Protein AF-0000000078896683 (afdb_homodimer)

pLDDT: mean 91.65, std 5.93, range [67.56, 97.94]

Structure (mmCIF, N/CA/C/O backbone):
data_AF-0000000078896683-model_v1
#
loop_
_entity.id
_entity.type
_entity.pdbx_description
1 polymer 'BMERB domain-containing protein'
#
loop_
_atom_site.group_PDB
_atom_site.id
_atom_site.type_symbol
_atom_site.label_atom_id
_atom_site.label_alt_id
_atom_site.label_comp_id
_atom_site.label_asym_id
_atom_site.label_entity_id
_atom_site.label_seq_id
_atom_site.pdbx_PDB_ins_code
_atom_site.Cartn_x
_atom_site.Cartn_y
_atom_site.Cartn_z
_atom_site.occupancy
_atom_site.B_iso_or_equiv
_atom_site.auth_seq_id
_atom_site.auth_comp_id
_atom_site.auth_asym_id
_atom_site.auth_atom_id
_atom_site.pdbx_PDB_model_num
ATOM 1 N N . ASP A 1 1 ? -2.113 -37.938 -6.656 1 71.81 1 ASP A N 1
ATOM 2 C CA . ASP A 1 1 ? -0.707 -37.938 -6.262 1 71.81 1 ASP A CA 1
ATOM 3 C C . ASP A 1 1 ? -0.477 -37.031 -5.047 1 71.81 1 ASP A C 1
ATOM 5 O O . ASP A 1 1 ? -1.112 -35.969 -4.918 1 71.81 1 ASP A O 1
ATOM 9 N N . GLU A 1 2 ? 0.034 -37.562 -4.055 1 78.81 2 GLU A N 1
ATOM 10 C CA . GLU A 1 2 ? 0.298 -36.906 -2.775 1 78.81 2 GLU A CA 1
ATOM 11 C C . GLU A 1 2 ? 1.007 -35.594 -2.969 1 78.81 2 GLU A C 1
ATOM 13 O O . GLU A 1 2 ? 0.728 -34.625 -2.256 1 78.81 2 GLU A O 1
ATOM 18 N N . GLU A 1 3 ? 1.884 -35.406 -3.846 1 76.94 3 GLU A N 1
ATOM 19 C CA . GLU A 1 3 ? 2.623 -34.188 -4.102 1 76.94 3 G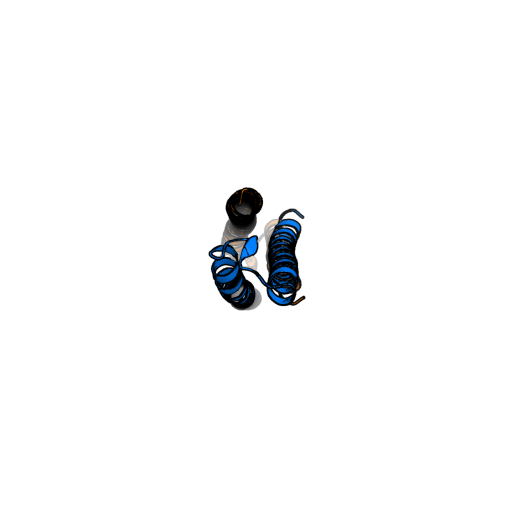LU A CA 1
ATOM 20 C C . GLU A 1 3 ? 1.687 -33.062 -4.543 1 76.94 3 GLU A C 1
ATOM 22 O O . GLU A 1 3 ? 1.851 -31.906 -4.129 1 76.94 3 GLU A O 1
ATOM 27 N N . GLU A 1 4 ? 0.74 -33.406 -5.262 1 76.12 4 GLU A N 1
ATOM 28 C CA . GLU A 1 4 ? -0.238 -32.438 -5.746 1 76.12 4 GLU A CA 1
ATOM 29 C C . GLU A 1 4 ? -1.061 -31.859 -4.598 1 76.12 4 GLU A C 1
ATOM 31 O O . GLU A 1 4 ? -1.33 -30.656 -4.562 1 76.12 4 GLU A O 1
ATOM 36 N N . LYS A 1 5 ? -1.523 -32.781 -3.785 1 84.69 5 LYS A N 1
ATOM 37 C CA . LYS A 1 5 ? -2.297 -32.344 -2.623 1 84.69 5 LYS A CA 1
ATOM 38 C C . LYS A 1 5 ? -1.488 -31.406 -1.738 1 84.69 5 LYS A C 1
ATOM 40 O O . LYS A 1 5 ? -2.014 -30.406 -1.247 1 84.69 5 LYS A O 1
ATOM 45 N N . LEU A 1 6 ? -0.25 -31.688 -1.564 1 87.81 6 LEU A N 1
ATOM 46 C CA . LEU A 1 6 ? 0.624 -30.875 -0.737 1 87.81 6 LEU A CA 1
ATOM 47 C C . LEU A 1 6 ? 0.834 -29.5 -1.367 1 87.81 6 LEU A C 1
ATOM 49 O O . LEU A 1 6 ? 0.875 -28.484 -0.664 1 87.81 6 LEU A O 1
ATOM 53 N N . LEU A 1 7 ? 0.964 -29.5 -2.684 1 84.69 7 LEU A N 1
ATOM 54 C CA . LEU A 1 7 ? 1.133 -28.25 -3.406 1 84.69 7 LEU A CA 1
ATOM 55 C C . LEU A 1 7 ? -0.111 -27.375 -3.279 1 84.69 7 LEU A C 1
ATOM 57 O O . LEU A 1 7 ? -0.006 -26.172 -3.059 1 84.69 7 LEU A O 1
ATOM 61 N N . GLN A 1 8 ? -1.214 -27.922 -3.389 1 86.62 8 GLN A N 1
ATOM 62 C CA . GLN A 1 8 ? -2.471 -27.203 -3.248 1 86.62 8 GLN A CA 1
ATOM 63 C C . GLN A 1 8 ? -2.613 -26.609 -1.848 1 86.62 8 GLN A C 1
ATOM 65 O O . GLN A 1 8 ? -2.992 -25.453 -1.692 1 86.62 8 GLN A O 1
ATOM 70 N N . GLU A 1 9 ? -2.283 -27.453 -0.903 1 92.38 9 GLU A N 1
ATOM 71 C CA . GLU A 1 9 ? -2.336 -26.984 0.479 1 92.38 9 GLU A CA 1
ATOM 72 C C . GLU A 1 9 ? -1.344 -25.844 0.716 1 92.38 9 GLU A C 1
ATOM 74 O O . GLU A 1 9 ? -1.662 -24.875 1.396 1 92.38 9 GLU A O 1
ATOM 79 N N . TRP A 1 10 ? -0.181 -26.047 0.22 1 93.81 10 TRP A N 1
ATOM 80 C CA . TRP A 1 10 ? 0.843 -25.016 0.342 1 93.81 10 TRP A CA 1
ATOM 81 C C . TRP A 1 10 ? 0.375 -23.703 -0.284 1 93.81 10 TRP A C 1
ATOM 83 O O . TRP A 1 10 ? 0.529 -22.625 0.31 1 93.81 10 TRP A O 1
ATOM 93 N N . PHE A 1 11 ? -0.293 -23.781 -1.487 1 90.81 11 PHE A N 1
ATOM 94 C CA . PHE A 1 11 ? -0.773 -22.594 -2.191 1 90.81 11 PHE A CA 1
ATOM 95 C C . PHE A 1 11 ? -1.846 -21.875 -1.38 1 90.81 11 PHE A C 1
ATOM 97 O O . PHE A 1 11 ? -1.846 -20.656 -1.291 1 90.81 11 PHE A O 1
ATOM 104 N N . ILE A 1 12 ? -2.676 -22.703 -0.773 1 94.25 12 ILE A N 1
ATOM 105 C CA . ILE A 1 12 ? -3.725 -22.125 0.068 1 94.25 12 ILE A CA 1
ATOM 106 C C . ILE A 1 12 ? -3.096 -21.375 1.243 1 94.25 12 ILE A C 1
ATOM 108 O O . ILE A 1 12 ? -3.475 -20.25 1.539 1 94.25 12 ILE A O 1
ATOM 112 N N . LEU A 1 13 ? -2.113 -21.938 1.853 1 95.75 13 LEU A N 1
ATOM 113 C CA . LEU A 1 13 ? -1.472 -21.375 3.031 1 95.75 13 LEU A CA 1
ATOM 114 C C . LEU A 1 13 ? -0.699 -20.109 2.67 1 95.75 13 LEU A C 1
ATOM 116 O O . LEU A 1 13 ? -0.733 -19.125 3.408 1 95.75 13 LEU A O 1
ATOM 120 N N . VAL A 1 14 ? -0.015 -20.141 1.523 1 94.69 14 VAL A N 1
ATOM 121 C CA . VAL A 1 14 ? 0.764 -18.984 1.098 1 94.69 14 VAL A CA 1
ATOM 122 C C . VAL A 1 14 ? -0.172 -17.828 0.775 1 94.69 14 VAL A C 1
ATOM 124 O O . VAL A 1 14 ? 0.098 -16.672 1.146 1 94.69 14 VAL A O 1
ATOM 127 N N . ASN A 1 15 ? -1.256 -18.141 0.134 1 91.38 15 ASN A N 1
ATOM 128 C CA . ASN A 1 15 ? -2.242 -17.109 -0.162 1 91.38 15 ASN A CA 1
ATOM 129 C C . ASN A 1 15 ? -2.816 -16.5 1.115 1 91.38 15 ASN A C 1
ATOM 131 O O . ASN A 1 15 ? -2.965 -15.281 1.214 1 91.38 15 ASN A O 1
ATOM 135 N N . LYS A 1 16 ? -3.135 -17.375 2.055 1 96 16 LYS A N 1
ATOM 136 C CA . LYS A 1 16 ? -3.65 -16.891 3.334 1 96 16 LYS A CA 1
ATOM 137 C C . LYS A 1 16 ? -2.613 -16.047 4.062 1 96 16 LYS A C 1
ATOM 139 O O . LYS A 1 16 ? -2.941 -14.984 4.605 1 96 16 LYS A O 1
ATOM 144 N N . LYS A 1 17 ? -1.399 -16.531 4.047 1 96.5 17 LYS A N 1
ATOM 145 C CA . LYS A 1 17 ? -0.31 -15.766 4.652 1 96.5 17 LYS A CA 1
ATOM 146 C C . LYS A 1 17 ? -0.17 -14.391 4.004 1 96.5 17 LYS A C 1
ATOM 148 O O . LYS A 1 17 ? -0.101 -13.375 4.695 1 96.5 17 LYS A O 1
ATOM 153 N N . ASN A 1 18 ? -0.148 -14.344 2.658 1 93.5 18 ASN A N 1
ATOM 154 C CA . ASN A 1 18 ? 0.012 -13.102 1.913 1 93.5 18 ASN A CA 1
ATOM 155 C C . ASN A 1 18 ? -1.136 -12.133 2.188 1 93.5 18 ASN A C 1
ATOM 157 O O . ASN A 1 18 ? -0.916 -10.93 2.334 1 93.5 18 ASN A O 1
ATOM 161 N N . GLU A 1 19 ? -2.348 -12.656 2.314 1 93.94 19 GLU A N 1
ATOM 162 C CA . GLU A 1 19 ? -3.508 -11.836 2.646 1 93.94 19 GLU A CA 1
ATOM 163 C C . GLU A 1 19 ? -3.365 -11.219 4.031 1 93.94 19 GLU A C 1
ATOM 165 O O . GLU A 1 19 ? -3.65 -10.031 4.219 1 93.94 19 GLU A O 1
ATOM 170 N N . LEU A 1 20 ? -2.914 -11.984 4.945 1 95.31 20 LEU A N 1
ATOM 171 C CA . LEU A 1 20 ? -2.758 -11.516 6.316 1 95.31 20 LEU A CA 1
ATOM 172 C C . LEU A 1 20 ? -1.708 -10.414 6.395 1 95.31 20 LEU A C 1
ATOM 174 O O . LEU A 1 20 ? -1.913 -9.398 7.07 1 95.31 20 LEU A O 1
ATOM 178 N N . VAL A 1 21 ? -0.608 -10.578 5.723 1 94.94 21 VAL A N 1
ATOM 179 C CA . VAL A 1 21 ? 0.461 -9.586 5.73 1 94.94 21 VAL A CA 1
ATOM 180 C C . VAL A 1 21 ? -0.023 -8.297 5.074 1 94.94 21 VAL A C 1
ATOM 182 O O . VAL A 1 21 ? 0.212 -7.203 5.586 1 94.94 21 VAL A O 1
ATOM 185 N N . ARG A 1 22 ? -0.755 -8.469 4.031 1 92.06 22 ARG A N 1
ATOM 186 C CA . ARG A 1 22 ? -1.295 -7.301 3.336 1 92.06 22 ARG A CA 1
ATOM 187 C C . ARG A 1 22 ? -2.25 -6.523 4.234 1 92.06 22 ARG A C 1
ATOM 189 O O . ARG A 1 22 ? -2.168 -5.297 4.32 1 92.06 22 ARG A O 1
ATOM 196 N N . ARG A 1 23 ? -3.15 -7.234 4.863 1 93.62 23 ARG A N 1
ATOM 197 C CA . ARG A 1 23 ? -4.117 -6.598 5.75 1 93.62 23 ARG A CA 1
ATOM 198 C C . ARG A 1 23 ? -3.422 -5.91 6.922 1 93.62 23 ARG A C 1
ATOM 200 O O . ARG A 1 23 ? -3.799 -4.805 7.312 1 93.62 23 ARG A O 1
ATOM 207 N N . GLN A 1 24 ? -2.432 -6.602 7.406 1 93.69 24 GLN A N 1
ATOM 208 C CA . GLN A 1 24 ? -1.656 -6.023 8.5 1 93.69 24 GLN A CA 1
ATOM 209 C C . GLN A 1 24 ? -0.962 -4.738 8.062 1 93.69 24 GLN A C 1
ATOM 211 O O . GLN A 1 24 ? -0.964 -3.744 8.789 1 93.69 24 GLN A O 1
ATOM 216 N N . THR A 1 25 ? -0.434 -4.805 6.879 1 92.19 25 THR A N 1
ATOM 217 C CA . THR A 1 25 ? 0.242 -3.633 6.332 1 92.19 25 THR A CA 1
ATOM 218 C C . THR A 1 25 ? -0.746 -2.49 6.113 1 92.19 25 THR A C 1
ATOM 220 O O . THR A 1 25 ? -0.455 -1.339 6.441 1 92.19 25 THR A O 1
ATOM 223 N N . GLU A 1 26 ? -1.867 -2.816 5.57 1 89.62 26 GLU A N 1
ATOM 224 C CA . GLU A 1 26 ? -2.906 -1.817 5.344 1 89.62 26 GLU A CA 1
ATOM 225 C C . GLU A 1 26 ? -3.33 -1.153 6.648 1 89.62 26 GLU A C 1
ATOM 227 O O . GLU A 1 26 ? -3.459 0.071 6.719 1 89.62 26 GLU A O 1
ATOM 232 N N . LEU A 1 27 ? -3.502 -1.893 7.691 1 92.81 27 LEU A N 1
ATOM 233 C CA . LEU A 1 27 ? -3.91 -1.384 9 1 92.81 27 LEU A CA 1
ATOM 234 C C . LEU A 1 27 ? -2.82 -0.511 9.609 1 92.81 27 LEU A C 1
ATOM 236 O O . LEU A 1 27 ? -3.111 0.532 10.195 1 92.81 27 LEU A O 1
ATOM 240 N N . SER A 1 28 ? -1.597 -1.002 9.461 1 93.94 28 SER A N 1
ATOM 241 C CA . SER A 1 28 ? -0.475 -0.214 9.961 1 93.94 28 SER A CA 1
ATOM 242 C C . SER A 1 28 ? -0.397 1.141 9.266 1 93.94 28 SER A C 1
ATOM 244 O O . SER A 1 28 ? -0.143 2.162 9.906 1 93.94 28 SER A O 1
ATOM 246 N N . LEU A 1 29 ? -0.585 1.2 7.977 1 91.75 29 LEU A N 1
ATOM 247 C CA . LEU A 1 29 ? -0.575 2.439 7.207 1 91.75 29 LEU A CA 1
ATOM 248 C C . LEU A 1 29 ? -1.721 3.354 7.633 1 91.75 29 LEU A C 1
ATOM 250 O O . LEU A 1 29 ? -1.526 4.559 7.812 1 91.75 29 LEU A O 1
ATOM 254 N N . LEU A 1 30 ? -2.877 2.771 7.848 1 92.56 30 LEU A N 1
ATOM 255 C CA . LEU A 1 30 ? -4.035 3.537 8.297 1 92.56 30 LEU A CA 1
ATOM 256 C C . LEU A 1 30 ? -3.771 4.18 9.656 1 92.56 30 LEU A C 1
ATOM 258 O O . LEU A 1 30 ? -4.121 5.34 9.875 1 92.56 30 LEU A O 1
ATOM 262 N N . GLU A 1 31 ? -3.145 3.406 10.492 1 95.44 31 GLU A N 1
ATOM 263 C CA . GLU A 1 31 ? -2.824 3.934 11.812 1 95.44 31 GLU A CA 1
A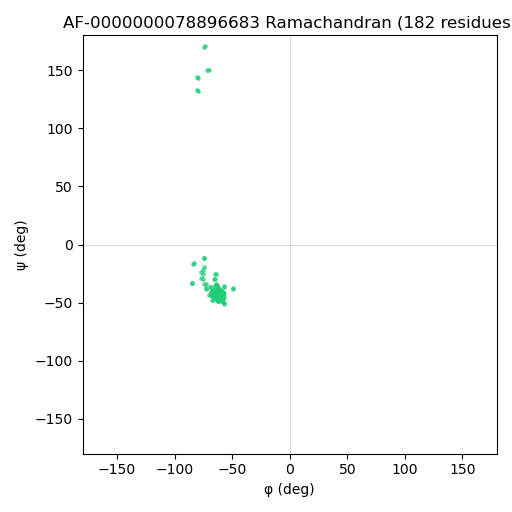TOM 264 C C . GLU A 1 31 ? -1.844 5.098 11.719 1 95.44 31 GLU A C 1
ATOM 266 O O . GLU A 1 31 ? -2.033 6.129 12.375 1 95.44 31 GLU A O 1
ATOM 271 N N . LYS A 1 32 ? -0.854 4.926 10.898 1 94.88 32 LYS A N 1
ATOM 272 C CA . LYS A 1 32 ? 0.138 5.984 10.727 1 94.88 32 LYS A CA 1
ATOM 273 C C . LYS A 1 32 ? -0.491 7.234 10.117 1 94.88 32 LYS A C 1
ATOM 275 O O . LYS A 1 32 ? -0.223 8.352 10.562 1 94.88 32 LYS A O 1
ATOM 280 N N . GLU A 1 33 ? -1.311 7.059 9.086 1 92.06 33 GLU A N 1
ATOM 281 C CA . GLU A 1 33 ? -1.997 8.172 8.438 1 92.06 33 GLU A CA 1
ATOM 282 C C . GLU A 1 33 ? -2.936 8.883 9.406 1 92.06 33 GLU A C 1
ATOM 284 O O . GLU A 1 33 ? -3.004 10.109 9.43 1 92.06 33 GLU A O 1
ATOM 289 N N . ASP A 1 34 ? -3.643 8.102 10.164 1 94.31 34 ASP A N 1
ATOM 290 C CA . ASP A 1 34 ? -4.555 8.672 11.156 1 94.31 34 ASP A CA 1
ATOM 291 C C . ASP A 1 34 ? -3.795 9.5 12.188 1 94.31 34 ASP A C 1
ATOM 293 O O . ASP A 1 34 ? -4.254 10.578 12.586 1 94.31 34 ASP A O 1
ATOM 297 N N . ASP A 1 35 ? -2.686 8.977 12.648 1 96.62 35 ASP A N 1
ATOM 298 C CA . ASP A 1 35 ? -1.872 9.719 13.609 1 96.62 35 ASP A CA 1
ATOM 299 C C . ASP A 1 35 ? -1.423 11.055 13.023 1 96.62 35 ASP A C 1
ATOM 301 O O . ASP A 1 35 ? -1.557 12.094 13.672 1 96.62 35 ASP A O 1
ATOM 305 N N . LEU A 1 36 ? -0.959 11.055 11.883 1 95.5 36 LEU A N 1
ATOM 306 C CA . LEU A 1 36 ? -0.51 12.281 11.227 1 95.5 36 LEU A CA 1
ATOM 307 C C . LEU A 1 36 ? -1.673 13.242 11.023 1 95.5 36 LEU A C 1
ATOM 309 O O . LEU A 1 36 ? -1.523 14.453 11.211 1 95.5 36 LEU A O 1
ATOM 313 N N . GLU A 1 37 ? -2.793 12.703 10.672 1 94.06 37 GLU A N 1
ATOM 314 C CA . GLU A 1 37 ? -3.977 13.531 10.461 1 94.06 37 GLU A CA 1
ATOM 315 C C . GLU A 1 37 ? -4.445 14.164 11.766 1 94.06 37 GLU A C 1
ATOM 317 O O . GLU A 1 37 ? -4.781 15.352 11.797 1 94.06 37 GLU A O 1
ATOM 322 N N . ARG A 1 38 ? -4.445 13.398 12.82 1 97.25 38 ARG A N 1
ATOM 323 C CA . ARG A 1 38 ? -4.855 13.922 14.117 1 97.25 38 ARG A CA 1
ATOM 324 C C . ARG A 1 38 ? -3.938 15.055 14.57 1 97.25 38 ARG A C 1
ATOM 326 O O . ARG A 1 38 ? -4.406 16.094 15.039 1 97.25 38 ARG A O 1
ATOM 333 N N . ARG A 1 39 ? -2.707 14.836 14.477 1 97.94 39 ARG A N 1
ATOM 334 C CA . ARG A 1 39 ? -1.742 15.875 14.836 1 97.94 39 ARG A CA 1
ATOM 335 C C . ARG A 1 39 ? -1.916 17.109 13.961 1 97.94 39 ARG A C 1
ATOM 337 O O . ARG A 1 39 ? -1.856 18.234 14.445 1 97.94 39 ARG A O 1
ATOM 344 N N . TYR A 1 40 ? -2.127 16.891 12.688 1 96.38 40 TYR A N 1
ATOM 345 C CA . TYR A 1 40 ? -2.387 17.984 11.75 1 96.38 40 TYR A CA 1
ATOM 346 C C . TYR A 1 40 ? -3.596 18.797 12.188 1 96.38 40 TYR A C 1
ATOM 348 O O . TYR A 1 40 ? -3.535 20.031 12.234 1 96.38 40 TYR A O 1
ATOM 356 N N . GLU A 1 41 ? -4.707 18.156 12.477 1 95.94 41 GLU A N 1
ATOM 357 C CA . GLU A 1 41 ? -5.93 18.844 12.875 1 95.94 41 GLU A CA 1
ATOM 358 C C . GLU A 1 41 ? -5.703 19.672 14.133 1 95.94 41 GLU A C 1
ATOM 360 O O . GLU A 1 41 ? -6.176 20.812 14.227 1 95.94 41 GLU A O 1
ATOM 365 N N . LEU A 1 42 ? -4.988 19.047 15.086 1 97.38 42 LEU A N 1
ATOM 366 C CA . LEU A 1 42 ? -4.711 19.766 16.328 1 97.38 42 LEU A CA 1
ATOM 367 C C . LEU A 1 42 ? -3.875 21.016 16.078 1 97.38 42 LEU A C 1
ATOM 369 O O . LEU A 1 42 ? -4.219 22.094 16.531 1 97.38 42 LEU A O 1
ATOM 373 N N . LEU A 1 43 ? -2.834 20.891 15.344 1 97.12 43 LEU A N 1
ATOM 374 C CA . LEU A 1 43 ? -1.957 22.016 15.023 1 97.12 43 LEU A CA 1
ATOM 375 C C . LEU A 1 43 ? -2.697 23.062 14.211 1 97.12 43 LEU A C 1
ATOM 377 O O . LEU A 1 43 ? -2.549 24.266 14.469 1 97.12 43 LEU A O 1
ATOM 381 N N . ASN A 1 44 ? -3.492 22.641 13.328 1 93.12 44 ASN A N 1
ATOM 382 C CA . ASN A 1 44 ? -4.227 23.562 12.461 1 93.12 44 ASN A CA 1
ATOM 383 C C . ASN A 1 44 ? -5.277 24.344 13.242 1 93.12 44 ASN A C 1
ATOM 385 O O . ASN A 1 44 ? -5.484 25.531 12.992 1 93.12 44 ASN A O 1
ATOM 389 N N . ARG A 1 45 ? -5.867 23.719 14.156 1 95.56 45 ARG A N 1
ATOM 390 C CA . ARG A 1 45 ? -6.84 24.406 15 1 95.56 45 ARG A CA 1
ATOM 391 C C . ARG A 1 45 ? -6.176 25.516 15.805 1 95.56 45 ARG A C 1
ATOM 393 O O . ARG A 1 45 ? -6.691 26.641 15.875 1 95.56 45 ARG A O 1
ATOM 400 N N . GLU A 1 46 ? -5.125 25.203 16.375 1 95.94 46 GLU A N 1
ATOM 401 C CA . GLU A 1 46 ? -4.387 26.203 17.141 1 95.94 46 GLU A CA 1
ATOM 402 C C . GLU A 1 46 ? -3.908 27.344 16.25 1 95.94 46 GLU A C 1
ATOM 404 O O . GLU A 1 46 ? -4.012 28.516 16.609 1 95.94 46 GLU A O 1
ATOM 409 N N . LEU A 1 47 ? -3.426 27 15.156 1 94 47 LEU A N 1
ATOM 410 C CA . LEU A 1 47 ? -2.945 28 14.211 1 94 47 LEU A CA 1
ATOM 411 C C . LEU A 1 47 ? -4.086 28.906 13.75 1 94 47 LEU A C 1
ATOM 413 O O . LEU A 1 47 ? -3.934 30.125 13.695 1 94 47 LEU A O 1
ATOM 417 N N . ARG A 1 48 ? -5.27 28.312 13.492 1 91.12 48 ARG A N 1
ATOM 418 C CA . ARG A 1 48 ? -6.434 29.078 13.039 1 91.12 48 ARG A CA 1
ATOM 419 C C . ARG A 1 48 ? -6.887 30.062 14.102 1 91.12 48 ARG A C 1
ATOM 421 O O . ARG A 1 48 ? -7.27 31.188 13.789 1 91.12 48 ARG A O 1
ATOM 428 N N . ALA A 1 49 ? -6.75 29.656 15.281 1 93.25 49 ALA A N 1
ATOM 429 C CA . ALA A 1 49 ? -7.125 30.531 16.391 1 93.25 49 ALA A CA 1
ATOM 430 C C . ALA A 1 49 ? -6.199 31.734 16.469 1 93.25 49 ALA A C 1
ATOM 432 O O . ALA A 1 49 ? -6.648 32.875 16.719 1 93.25 49 ALA A O 1
ATOM 433 N N . LEU A 1 50 ? -4.977 31.547 16.234 1 91.94 50 LEU A N 1
ATOM 434 C CA . LEU A 1 50 ? -4.004 32.625 16.281 1 91.94 50 LEU A CA 1
ATOM 435 C C . LEU A 1 50 ? -4.145 33.531 15.062 1 91.94 50 LEU A C 1
ATOM 437 O O . LEU A 1 50 ? -3.996 34.75 15.172 1 91.94 50 LEU A O 1
ATOM 441 N N . LEU A 1 51 ? -4.496 32.906 13.992 1 88.38 51 LEU A N 1
ATOM 442 C CA . LEU A 1 51 ? -4.582 33.656 12.742 1 88.38 51 LEU A CA 1
ATOM 443 C C . LEU A 1 51 ? -5.844 34.531 12.703 1 88.38 51 LEU A C 1
ATOM 445 O O . LEU A 1 51 ? -5.922 35.5 11.938 1 88.38 51 LEU A O 1
ATOM 449 N N . GLU A 1 52 ? -6.84 34.094 13.477 1 88 52 GLU A N 1
ATOM 450 C CA . GLU A 1 52 ? -8.062 34.875 13.578 1 88 52 GLU A CA 1
ATOM 451 C C . GLU A 1 52 ? -7.793 36.25 14.219 1 88 52 GLU A C 1
ATOM 453 O O . GLU A 1 52 ? -8.477 37.219 13.914 1 88 52 GLU A O 1
ATOM 458 N N . LYS A 1 53 ? -6.734 36.375 15.039 1 89.81 53 LYS A N 1
ATOM 459 C CA . LYS A 1 53 ? -6.352 37.625 15.664 1 89.81 53 LYS A CA 1
ATOM 460 C C . LYS A 1 53 ? -5.582 38.5 14.68 1 89.81 53 LYS A C 1
ATOM 462 O O . LYS A 1 53 ? -4.758 38.031 13.914 1 89.81 53 LYS A O 1
ATOM 467 N N . GLU A 1 54 ? -5.859 39.781 14.82 1 86.88 54 GLU A N 1
ATOM 468 C CA . GLU A 1 54 ? -5.074 40.719 14.008 1 86.88 54 GLU A CA 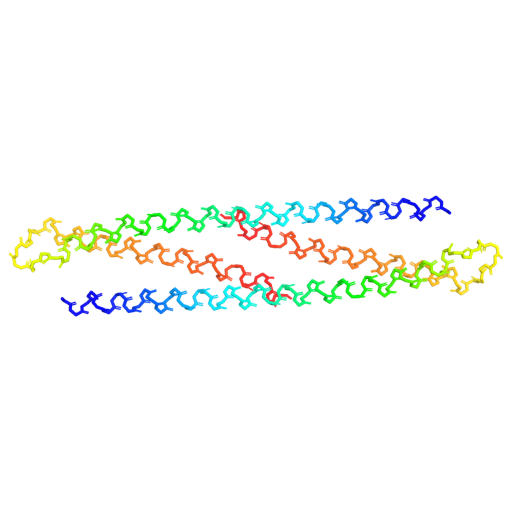1
ATOM 469 C C . GLU A 1 54 ? -3.629 40.781 14.5 1 86.88 54 GLU A C 1
ATOM 471 O O . GLU A 1 54 ? -3.359 40.594 15.688 1 86.88 54 GLU A O 1
ATOM 476 N N . ASP A 1 55 ? -2.684 41.062 13.555 1 85.31 55 ASP A N 1
ATOM 477 C CA . ASP A 1 55 ? -1.256 41.062 13.852 1 85.31 55 ASP A CA 1
ATOM 478 C C . ASP A 1 55 ? -0.922 42.031 14.992 1 85.31 55 ASP A C 1
ATOM 480 O O . ASP A 1 55 ? -0.042 41.75 15.805 1 85.31 55 ASP A O 1
ATOM 484 N N . PHE A 1 56 ? -1.604 43.156 15.031 1 91.62 56 PHE A N 1
ATOM 485 C CA . PHE A 1 56 ? -1.291 44.156 16.047 1 91.62 56 PHE A CA 1
ATOM 486 C C . PHE A 1 56 ? -1.806 43.719 17.406 1 91.62 56 PHE A C 1
ATOM 488 O O . PHE A 1 56 ? -1.37 44.25 18.438 1 91.62 56 PHE A O 1
ATOM 495 N N . GLU A 1 57 ? -2.738 42.812 17.5 1 93.31 57 GLU A N 1
ATOM 496 C CA . GLU A 1 57 ? -3.295 42.281 18.734 1 93.31 57 GLU A CA 1
ATOM 497 C C . GLU A 1 57 ? -2.436 41.156 19.297 1 93.31 57 GLU A C 1
ATOM 499 O O . GLU A 1 57 ? -2.553 40.812 20.469 1 93.31 57 GLU A O 1
ATOM 504 N N . LYS A 1 58 ? -1.624 40.656 18.469 1 93.06 58 LYS A N 1
ATOM 505 C CA . LYS A 1 58 ? -0.825 39.5 18.844 1 93.06 58 LYS A CA 1
ATOM 506 C C . LYS A 1 58 ? 0.378 39.906 19.688 1 93.06 58 LYS A C 1
ATOM 508 O O . LYS A 1 58 ? 1.042 40.906 19.375 1 93.06 58 LYS A O 1
ATOM 513 N N . THR A 1 59 ? 0.609 39.281 20.734 1 95.62 59 THR A N 1
ATOM 514 C CA . THR A 1 59 ? 1.81 39.469 21.547 1 95.62 59 THR A CA 1
ATOM 515 C C . THR A 1 59 ? 3.021 38.844 20.859 1 95.62 59 THR A C 1
ATOM 517 O O . THR A 1 59 ? 2.877 38.094 19.891 1 95.62 59 THR A O 1
ATOM 520 N N . LYS A 1 60 ? 4.227 39.094 21.375 1 95.5 60 LYS A N 1
ATOM 5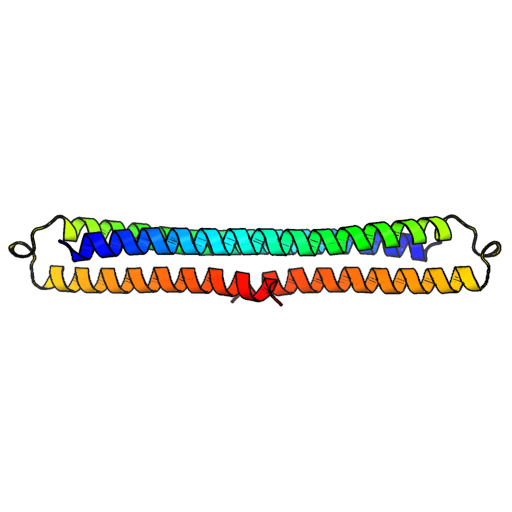21 C CA . LYS A 1 60 ? 5.441 38.469 20.828 1 95.5 60 LYS A CA 1
ATOM 522 C C . LYS A 1 60 ? 5.402 36.969 20.969 1 95.5 60 LYS A C 1
ATOM 524 O O . LYS A 1 60 ? 5.824 36.25 20.062 1 95.5 60 LYS A O 1
ATOM 529 N N . GLU A 1 61 ? 4.922 36.5 22.094 1 96.62 61 GLU A N 1
ATOM 530 C CA . GLU A 1 61 ? 4.828 35.094 22.344 1 96.62 61 GLU A CA 1
ATOM 531 C C . GLU A 1 61 ? 3.869 34.406 21.375 1 96.62 61 GLU A C 1
ATOM 533 O O . GLU A 1 61 ? 4.141 33.312 20.891 1 96.62 61 GLU A O 1
ATOM 538 N N . GLU A 1 62 ? 2.824 35.094 21 1 95.38 62 GLU A N 1
ATOM 539 C CA . GLU A 1 62 ? 1.835 34.562 20.062 1 95.38 62 GLU A CA 1
ATOM 540 C C . GLU A 1 62 ? 2.383 34.5 18.641 1 95.38 62 GLU A C 1
ATOM 542 O O . GLU A 1 62 ? 2.105 33.562 17.891 1 95.38 62 GLU A O 1
ATOM 547 N N . LYS A 1 63 ? 3.133 35.438 18.281 1 93.44 63 LYS A N 1
ATOM 548 C CA . LYS A 1 63 ? 3.762 35.469 16.953 1 93.44 63 LYS A CA 1
ATOM 549 C C . LYS A 1 63 ? 4.801 34.344 16.828 1 93.44 63 LYS A C 1
ATOM 551 O O . LYS A 1 63 ? 4.898 33.719 15.781 1 93.44 63 LYS A O 1
ATOM 556 N N . ALA A 1 64 ? 5.535 34.188 17.875 1 95.62 64 ALA A N 1
ATOM 557 C CA . ALA A 1 64 ? 6.516 33.094 17.891 1 95.62 64 ALA A CA 1
ATOM 558 C C . ALA A 1 64 ? 5.836 31.734 17.797 1 95.62 64 ALA A C 1
ATOM 560 O O . ALA A 1 64 ? 6.309 30.844 17.094 1 95.62 64 ALA A O 1
ATOM 561 N N . ARG A 1 65 ? 4.75 31.641 18.516 1 96.62 65 ARG A N 1
ATOM 562 C CA . ARG A 1 65 ? 4.008 30.375 18.516 1 96.62 65 ARG A CA 1
ATOM 563 C C . ARG A 1 65 ? 3.445 30.078 17.125 1 96.62 65 ARG A C 1
ATOM 565 O O . ARG A 1 65 ? 3.441 28.938 16.688 1 96.62 65 ARG A O 1
ATOM 572 N N . GLU A 1 66 ? 2.947 31.047 16.438 1 93.62 66 GLU A N 1
ATOM 573 C CA . GLU A 1 66 ? 2.445 30.891 15.078 1 93.62 66 GLU A CA 1
ATOM 574 C C . GLU A 1 66 ? 3.525 30.344 14.148 1 93.62 66 GLU A C 1
ATOM 576 O O . GLU A 1 66 ? 3.266 29.453 13.352 1 93.62 66 GLU A O 1
ATOM 581 N N . ALA A 1 67 ? 4.645 30.938 14.297 1 92.44 67 ALA A N 1
ATOM 582 C CA . ALA A 1 67 ? 5.77 30.469 13.484 1 92.44 67 ALA A CA 1
ATOM 583 C C . ALA A 1 67 ? 6.105 29.016 13.781 1 92.44 67 ALA A C 1
ATOM 585 O O . ALA A 1 67 ? 6.367 28.234 12.867 1 92.44 67 ALA A O 1
ATOM 586 N N . ASP A 1 68 ? 6.066 28.688 15.07 1 96.69 68 ASP A N 1
ATOM 587 C CA . ASP A 1 68 ? 6.32 27.312 15.484 1 96.69 68 ASP A CA 1
ATOM 588 C C . ASP A 1 68 ? 5.285 26.359 14.898 1 96.69 68 ASP A C 1
ATOM 590 O O . ASP A 1 68 ? 5.637 25.281 14.414 1 96.69 68 ASP A O 1
ATOM 594 N N . LEU A 1 69 ? 4.059 26.781 14.977 1 96.81 69 LEU A N 1
ATOM 595 C CA . LEU A 1 69 ? 2.965 25.938 14.492 1 96.81 69 LEU A CA 1
ATOM 596 C C . LEU A 1 69 ? 3.088 25.719 12.984 1 96.81 69 LEU A C 1
ATOM 598 O O . LEU A 1 69 ? 2.855 24.609 12.508 1 96.81 69 LEU A O 1
ATOM 602 N N . LEU A 1 70 ? 3.414 26.734 12.297 1 93.62 70 LEU A N 1
ATOM 603 C CA . LEU A 1 70 ? 3.588 26.609 10.852 1 93.62 70 LEU A CA 1
ATOM 604 C C . LEU A 1 70 ? 4.707 25.641 10.523 1 93.62 70 LEU A C 1
ATOM 606 O O . LEU A 1 70 ? 4.562 24.797 9.625 1 93.62 70 LEU A O 1
ATOM 610 N N . GLU A 1 71 ? 5.777 25.734 11.242 1 95.25 71 GLU A N 1
ATOM 611 C CA . GLU A 1 71 ? 6.898 24.828 11.039 1 95.25 71 GLU A CA 1
ATOM 612 C C . GLU A 1 71 ? 6.492 23.391 11.32 1 95.25 71 GLU A C 1
ATOM 614 O O . GLU A 1 71 ? 6.824 22.484 10.547 1 95.25 71 GLU A O 1
ATOM 619 N N . GLU A 1 72 ? 5.77 23.203 12.391 1 97.25 72 GLU A N 1
ATOM 620 C CA . GLU A 1 72 ? 5.312 21.859 12.75 1 97.25 72 GLU A CA 1
ATOM 621 C C . GLU A 1 72 ? 4.352 21.312 11.703 1 97.25 72 GLU A C 1
ATOM 623 O O . GLU A 1 72 ? 4.375 20.109 11.398 1 97.25 72 GLU A O 1
ATOM 628 N N . LEU A 1 73 ? 3.539 22.156 11.141 1 96 73 LEU A N 1
ATOM 629 C CA . LEU A 1 73 ? 2.602 21.75 10.102 1 96 73 LEU A CA 1
ATOM 630 C C . LEU A 1 73 ? 3.344 21.312 8.836 1 96 73 LEU A C 1
ATOM 632 O O . LEU A 1 73 ? 3.006 20.297 8.234 1 96 73 LEU A O 1
ATOM 636 N N . VAL A 1 74 ? 4.285 22.094 8.5 1 94.88 74 VAL A N 1
ATOM 637 C CA . VAL A 1 74 ? 5.082 21.781 7.32 1 94.88 74 VAL A CA 1
ATOM 638 C C . VAL A 1 74 ? 5.797 20.438 7.516 1 94.88 74 VAL A C 1
ATOM 640 O O . VAL A 1 74 ? 5.848 19.609 6.602 1 94.88 74 VAL A O 1
ATOM 643 N N . GLU A 1 75 ? 6.285 20.188 8.711 1 96.88 75 GLU A N 1
ATOM 644 C CA . GLU A 1 75 ? 6.953 18.938 9.023 1 96.88 75 GLU A CA 1
ATOM 645 C C . GLU A 1 75 ? 5.992 17.75 8.883 1 96.88 75 GLU A C 1
ATOM 647 O O . GLU A 1 75 ? 6.367 16.703 8.359 1 96.88 75 GLU A O 1
ATOM 652 N N . LEU A 1 76 ? 4.859 17.938 9.398 1 97.19 76 LEU A N 1
ATOM 653 C CA . LEU A 1 76 ? 3.85 16.891 9.32 1 97.19 76 LEU A CA 1
ATOM 654 C C . LEU A 1 76 ? 3.508 16.578 7.863 1 97.19 76 LEU A C 1
ATOM 656 O O . LEU A 1 76 ? 3.383 15.414 7.488 1 97.19 76 LEU A O 1
ATOM 660 N N . VAL A 1 77 ? 3.303 17.656 7.078 1 95.5 77 VAL A N 1
ATOM 661 C CA . VAL A 1 77 ? 3.004 17.484 5.66 1 95.5 77 VAL A CA 1
ATOM 662 C C . VAL A 1 77 ? 4.145 16.75 4.973 1 95.5 77 VAL A C 1
ATOM 664 O O . VAL A 1 77 ? 3.908 15.852 4.16 1 95.5 77 VAL A O 1
ATOM 667 N N . ASN A 1 78 ? 5.34 17.031 5.312 1 95 78 ASN A N 1
ATOM 668 C CA . ASN A 1 78 ? 6.512 16.359 4.758 1 95 78 ASN A CA 1
ATOM 669 C C . ASN A 1 78 ? 6.555 14.891 5.148 1 95 78 ASN A C 1
ATOM 671 O O . ASN A 1 78 ? 6.895 14.031 4.328 1 95 78 ASN A O 1
ATOM 675 N N . LYS A 1 79 ? 6.25 14.617 6.363 1 95.19 79 LYS A N 1
ATOM 676 C CA . LYS A 1 79 ? 6.223 13.234 6.812 1 95.19 79 LYS A CA 1
ATOM 677 C C . LYS A 1 79 ? 5.172 12.43 6.047 1 95.19 79 LYS A C 1
ATOM 679 O O . LYS A 1 79 ? 5.426 11.289 5.648 1 95.19 79 LYS A O 1
ATOM 684 N N . ARG A 1 80 ? 4.102 13.016 5.871 1 93.94 80 ARG A N 1
ATOM 685 C CA . ARG A 1 80 ? 3.055 12.359 5.094 1 93.94 80 ARG A CA 1
ATOM 686 C C . ARG A 1 80 ? 3.506 12.133 3.654 1 93.94 80 ARG A C 1
ATOM 688 O O . ARG A 1 80 ? 3.287 11.055 3.092 1 93.94 80 ARG A O 1
ATOM 695 N N . ASP A 1 81 ? 4.066 13.156 3.127 1 92.62 81 ASP A N 1
ATOM 696 C CA . ASP A 1 81 ? 4.582 13.055 1.765 1 92.62 81 ASP A CA 1
ATOM 697 C C . ASP A 1 81 ? 5.613 11.93 1.654 1 92.62 81 ASP A C 1
ATOM 699 O O . ASP A 1 81 ? 5.598 11.156 0.692 1 92.62 81 ASP A O 1
ATOM 703 N N . GLN A 1 82 ? 6.43 11.812 2.559 1 92.88 82 GLN A N 1
ATOM 704 C CA . GLN A 1 82 ? 7.438 10.766 2.574 1 92.88 82 GLN A CA 1
ATOM 705 C C . GLN A 1 82 ? 6.793 9.383 2.617 1 92.88 82 GLN A C 1
ATOM 707 O O . GLN A 1 82 ? 7.242 8.461 1.936 1 92.88 82 GLN A O 1
ATOM 712 N N . LEU A 1 83 ? 5.789 9.234 3.447 1 89.38 83 LEU A N 1
ATOM 713 C CA . LEU A 1 83 ? 5.059 7.977 3.551 1 89.38 83 LEU A CA 1
ATOM 714 C C . LEU A 1 83 ? 4.477 7.574 2.201 1 89.38 83 LEU A C 1
ATOM 716 O O . LEU A 1 83 ? 4.617 6.422 1.779 1 89.38 83 LEU A O 1
ATOM 720 N N . VAL A 1 84 ? 3.9 8.492 1.479 1 90.69 84 VAL A N 1
ATOM 721 C CA . VAL A 1 84 ? 3.264 8.266 0.185 1 90.69 84 VAL A CA 1
ATOM 722 C C . VAL A 1 84 ? 4.32 7.926 -0.861 1 90.69 84 VAL A C 1
ATOM 724 O O . VAL A 1 84 ? 4.145 7.004 -1.659 1 90.69 84 VAL A O 1
ATOM 727 N N . GLN A 1 85 ? 5.398 8.648 -0.838 1 91.31 85 GLN A N 1
ATOM 728 C CA . GLN A 1 85 ? 6.477 8.414 -1.791 1 91.31 85 GLN A CA 1
ATOM 729 C C . GLN A 1 85 ? 7.102 7.035 -1.59 1 91.31 85 GLN A C 1
ATOM 731 O O . GLN A 1 85 ? 7.52 6.391 -2.555 1 91.31 85 GLN A O 1
ATOM 736 N N . LEU A 1 86 ? 7.262 6.66 -0.283 1 87.56 86 LEU A N 1
ATOM 737 C CA . LEU A 1 86 ? 7.805 5.344 0.016 1 87.56 86 LEU A CA 1
ATOM 738 C C . LEU A 1 86 ? 6.906 4.246 -0.541 1 87.56 86 LEU A C 1
ATOM 740 O O . LEU A 1 86 ? 7.387 3.297 -1.166 1 87.56 86 LEU A O 1
ATOM 744 N N . GLU A 1 87 ? 5.613 4.402 -0.339 1 84.56 87 GLU A N 1
ATOM 745 C CA . GLU A 1 87 ? 4.652 3.451 -0.896 1 84.56 87 GLU A CA 1
ATOM 746 C C . GLU A 1 87 ? 4.766 3.381 -2.416 1 84.56 87 GLU A C 1
ATOM 748 O O . GLU A 1 87 ? 4.797 2.291 -2.992 1 84.56 87 GLU A O 1
ATOM 753 N N . ASP A 1 88 ? 4.887 4.48 -3.094 1 88.81 88 ASP A N 1
ATOM 754 C CA . ASP A 1 88 ? 4.957 4.57 -4.547 1 88.81 88 ASP A CA 1
ATOM 755 C C . ASP A 1 88 ? 6.242 3.945 -5.078 1 88.81 88 ASP A C 1
ATOM 757 O O . ASP A 1 88 ? 6.219 3.207 -6.066 1 88.81 88 ASP A O 1
ATOM 761 N N . SER A 1 89 ? 7.297 4.199 -4.434 1 85.75 89 SER A N 1
ATOM 762 C CA . SER A 1 89 ? 8.602 3.734 -4.883 1 85.75 89 SER A CA 1
ATOM 763 C C . SER A 1 89 ? 8.703 2.213 -4.828 1 85.75 89 SER A C 1
ATOM 765 O O . SER A 1 89 ? 9.367 1.599 -5.66 1 85.75 89 SER A O 1
ATOM 767 N N . GLN A 1 90 ? 8.016 1.624 -3.949 1 76.94 90 GLN A N 1
ATOM 768 C CA . GLN A 1 90 ? 8.055 0.177 -3.771 1 76.94 90 GLN A CA 1
ATOM 769 C C . GLN A 1 90 ? 7.273 -0.535 -4.871 1 76.94 90 GLN A C 1
ATOM 771 O O . GLN A 1 90 ? 7.668 -1.61 -5.324 1 76.94 90 GLN A O 1
ATOM 776 N N . VAL A 1 91 ? 6.281 0.127 -5.355 1 78.75 91 VAL A N 1
ATOM 777 C CA . VAL A 1 91 ? 5.422 -0.475 -6.367 1 78.75 91 VAL A CA 1
ATOM 778 C C . VAL A 1 91 ? 6.035 -0.281 -7.754 1 78.75 91 VAL A C 1
ATOM 780 O O . VAL A 1 91 ? 5.879 -1.133 -8.633 1 78.75 91 VAL A O 1
ATOM 783 N N . GLN A 1 92 ? 6.746 0.839 -8.031 1 78.88 92 GLN A N 1
ATOM 784 C CA . GLN A 1 92 ? 7.305 1.152 -9.336 1 78.88 92 GLN A CA 1
ATOM 785 C C . GLN A 1 92 ? 8.531 0.29 -9.633 1 78.88 92 GLN A C 1
ATOM 787 O O . GLN A 1 92 ? 8.969 0.197 -10.781 1 78.88 92 GLN A O 1
ATOM 792 N N . GLN A 1 93 ? 9.109 -0.42 -8.758 1 68.56 93 GLN A N 1
ATOM 793 C CA . GLN A 1 93 ? 10.195 -1.352 -9.062 1 68.56 93 GLN A CA 1
ATOM 794 C C . GLN A 1 93 ? 9.648 -2.662 -9.625 1 68.56 93 GLN A C 1
ATOM 796 O O . GLN A 1 93 ? 10.195 -3.199 -10.594 1 68.56 93 GLN A O 1
ATOM 801 N N . ASP B 1 1 ? -4.758 37.469 6.289 1 72.12 1 ASP B N 1
ATOM 802 C CA . ASP B 1 1 ? -3.338 37.531 5.965 1 72.12 1 ASP B CA 1
ATOM 803 C C . ASP B 1 1 ? -3.006 36.656 4.762 1 72.12 1 ASP B C 1
ATOM 805 O O . ASP B 1 1 ? -3.562 35.562 4.605 1 72.12 1 ASP B O 1
ATOM 809 N N . GLU B 1 2 ? -2.488 37.219 3.781 1 79 2 GLU B N 1
ATOM 810 C CA . GLU B 1 2 ? -2.135 36.594 2.51 1 79 2 GLU B CA 1
ATOM 811 C C . GLU B 1 2 ? -1.342 35.312 2.725 1 79 2 GLU B C 1
ATOM 813 O O . GLU B 1 2 ? -1.531 34.344 2.002 1 79 2 GLU B O 1
ATOM 818 N N . GLU B 1 3 ? -0.477 35.219 3.643 1 77.12 3 GLU B N 1
ATOM 819 C CA . GLU B 1 3 ? 0.336 34.031 3.92 1 77.12 3 GLU B CA 1
ATOM 820 C C . GLU B 1 3 ? -0.534 32.844 4.324 1 77.12 3 GLU B C 1
ATOM 822 O O . GLU B 1 3 ? -0.277 31.719 3.912 1 77.12 3 GLU B O 1
ATOM 827 N N . GLU B 1 4 ? -1.527 33.156 5.016 1 76.5 4 GLU B N 1
ATOM 828 C CA . GLU B 1 4 ? -2.451 32.094 5.461 1 76.5 4 GLU B CA 1
ATOM 829 C C . GLU B 1 4 ? -3.191 31.484 4.281 1 76.5 4 GLU B C 1
ATOM 831 O O . GLU B 1 4 ? -3.371 30.266 4.234 1 76.5 4 GLU B O 1
ATOM 836 N N . LYS B 1 5 ? -3.699 32.344 3.465 1 85 5 LYS B N 1
ATOM 837 C CA . LYS B 1 5 ? -4.402 31.891 2.275 1 85 5 LYS B CA 1
ATOM 838 C C . LYS B 1 5 ? -3.504 31 1.416 1 85 5 LYS B C 1
ATOM 840 O O . LYS B 1 5 ? -3.943 29.969 0.913 1 85 5 LYS B O 1
ATOM 845 N N . LEU B 1 6 ? -2.277 31.375 1.282 1 88 6 LEU B N 1
ATOM 846 C CA . LEU B 1 6 ? -1.325 30.625 0.481 1 88 6 LEU B CA 1
ATOM 847 C C . LEU B 1 6 ? -1.04 29.266 1.117 1 88 6 LEU B C 1
ATOM 849 O O .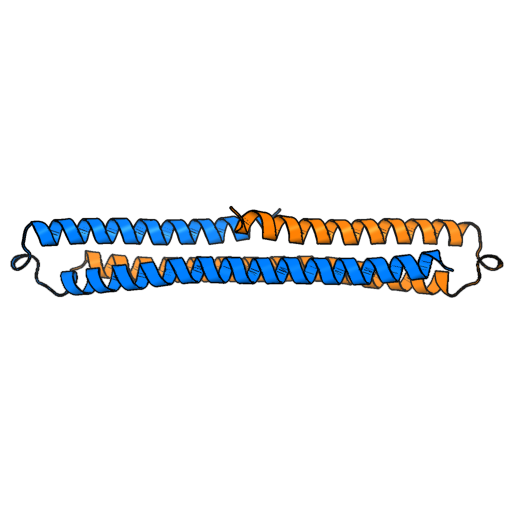 LEU B 1 6 ? -0.911 28.266 0.415 1 88 6 LEU B O 1
ATOM 853 N N . LEU B 1 7 ? -0.941 29.266 2.426 1 85 7 LEU B N 1
ATOM 854 C CA . LEU B 1 7 ? -0.708 28.016 3.152 1 85 7 LEU B CA 1
ATOM 855 C C . LEU B 1 7 ? -1.884 27.062 2.988 1 85 7 LEU B C 1
ATOM 857 O O . LEU B 1 7 ? -1.69 25.859 2.766 1 85 7 LEU B O 1
ATOM 861 N N . GLN B 1 8 ? -3.023 27.562 3.08 1 86.88 8 GLN B N 1
ATOM 862 C CA . GLN B 1 8 ? -4.223 26.75 2.904 1 86.88 8 GLN B CA 1
ATOM 863 C C . GLN B 1 8 ? -4.289 26.156 1.499 1 86.88 8 GLN B C 1
ATOM 865 O O . GLN B 1 8 ? -4.59 24.984 1.329 1 86.88 8 GLN B O 1
ATOM 870 N N . GLU B 1 9 ? -4 27.016 0.552 1 92.56 9 GLU B N 1
ATOM 871 C CA . GLU B 1 9 ? -3.988 26.562 -0.832 1 92.56 9 GLU B CA 1
ATOM 872 C C . GLU B 1 9 ? -2.92 25.484 -1.047 1 92.56 9 GLU B C 1
ATOM 874 O O . GLU B 1 9 ? -3.156 24.5 -1.739 1 92.56 9 GLU B O 1
ATOM 879 N N . TRP B 1 10 ? -1.784 25.75 -0.507 1 94 10 TRP B N 1
ATOM 880 C CA . TRP B 1 10 ? -0.692 24.781 -0.606 1 94 10 TRP B CA 1
ATOM 881 C C . TRP B 1 10 ? -1.092 23.453 0.003 1 94 10 TRP B C 1
ATOM 883 O O . TRP B 1 10 ? -0.856 22.391 -0.593 1 94 10 TRP B O 1
ATOM 893 N N . PHE B 1 11 ? -1.79 23.484 1.2 1 90.94 11 PHE B N 1
ATOM 894 C CA . PHE B 1 11 ? -2.209 22.266 1.89 1 90.94 11 PHE B CA 1
ATOM 895 C C . PHE B 1 11 ? -3.217 21.5 1.052 1 90.94 11 PHE B C 1
ATOM 897 O O . PHE B 1 11 ? -3.143 20.266 0.963 1 90.94 11 PHE B O 1
ATOM 904 N N . ILE B 1 12 ? -4.086 22.266 0.424 1 94.38 12 ILE B N 1
ATOM 905 C CA . ILE B 1 12 ? -5.078 21.641 -0.439 1 94.38 12 ILE B CA 1
ATOM 906 C C . ILE B 1 12 ? -4.383 20.938 -1.603 1 94.38 12 ILE B C 1
ATOM 908 O O . ILE B 1 12 ? -4.684 19.781 -1.909 1 94.38 12 ILE B O 1
ATOM 912 N N . LEU B 1 13 ? -3.422 21.547 -2.195 1 95.81 13 LEU B N 1
ATOM 913 C CA . LEU B 1 13 ? -2.719 21.016 -3.359 1 95.81 13 LEU B CA 1
ATOM 914 C C . LEU B 1 13 ? -1.882 19.797 -2.98 1 95.81 13 LEU B C 1
ATOM 916 O O . LEU B 1 13 ? -1.842 18.812 -3.721 1 95.81 13 LEU B O 1
ATOM 920 N N . VAL B 1 14 ? -1.223 19.875 -1.825 1 94.94 14 VAL B N 1
ATOM 921 C CA . VAL B 1 14 ? -0.386 18.766 -1.381 1 94.94 14 VAL B CA 1
ATOM 922 C C . VAL B 1 14 ? -1.259 17.547 -1.082 1 94.94 14 VAL B C 1
ATOM 924 O O . VAL B 1 14 ? -0.911 16.422 -1.446 1 94.94 14 VAL B O 1
ATOM 927 N N . ASN B 1 15 ? -2.369 17.812 -0.453 1 91.56 15 ASN B N 1
ATOM 928 C CA . ASN B 1 15 ? -3.297 16.719 -0.177 1 91.56 15 ASN B CA 1
ATOM 929 C C . ASN B 1 15 ? -3.809 16.078 -1.464 1 91.56 15 ASN B C 1
ATOM 931 O O . ASN B 1 15 ? -3.879 14.852 -1.567 1 91.56 15 ASN B O 1
ATOM 935 N N . LYS B 1 16 ? -4.156 16.906 -2.408 1 96.06 16 LYS B N 1
ATOM 936 C CA . LYS B 1 16 ? -4.617 16.406 -3.699 1 96.06 16 LYS B CA 1
ATOM 937 C C . LYS B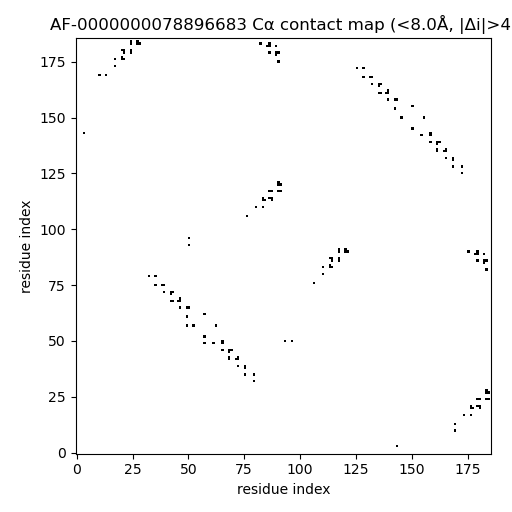 1 16 ? -3.516 15.617 -4.406 1 96.06 16 LYS B C 1
ATOM 939 O O . LYS B 1 16 ? -3.77 14.547 -4.961 1 96.06 16 LYS B O 1
ATOM 944 N N . LYS B 1 17 ? -2.332 16.172 -4.363 1 96.69 17 LYS B N 1
ATOM 945 C CA . LYS B 1 17 ? -1.188 15.484 -4.949 1 96.69 17 LYS B CA 1
ATOM 946 C C . LYS B 1 17 ? -0.975 14.125 -4.297 1 96.69 17 LYS B C 1
ATOM 948 O O . LYS B 1 17 ? -0.831 13.109 -4.988 1 96.69 17 LYS B O 1
ATOM 953 N N . ASN B 1 18 ? -0.974 14.078 -2.955 1 93.75 18 ASN B N 1
ATOM 954 C CA . ASN B 1 18 ? -0.757 12.844 -2.207 1 93.75 18 ASN B CA 1
ATOM 955 C C . ASN B 1 18 ? -1.84 11.812 -2.506 1 93.75 18 ASN B C 1
ATOM 957 O O . ASN B 1 18 ? -1.547 10.617 -2.648 1 93.75 18 ASN B O 1
ATOM 961 N N . GLU B 1 19 ? -3.076 12.266 -2.645 1 94 19 GLU B N 1
ATOM 962 C CA . GLU B 1 19 ? -4.18 11.375 -3.002 1 94 19 GLU B CA 1
ATOM 963 C C . GLU B 1 19 ? -3.969 10.766 -4.387 1 94 19 GLU B C 1
ATOM 965 O O . GLU B 1 19 ? -4.176 9.562 -4.578 1 94 19 GLU B O 1
ATOM 970 N N . LEU B 1 20 ? -3.557 11.57 -5.301 1 95.56 20 LEU B N 1
ATOM 971 C CA . LEU B 1 20 ? -3.346 11.109 -6.668 1 95.56 20 LEU B CA 1
ATOM 972 C C . LEU B 1 20 ? -2.23 10.07 -6.727 1 95.56 20 LEU B C 1
ATOM 974 O O . LEU B 1 20 ? -2.359 9.055 -7.406 1 95.56 20 LEU B O 1
ATOM 978 N N . VAL B 1 21 ? -1.153 10.297 -6.027 1 95.19 21 VAL B N 1
ATOM 979 C CA . VAL B 1 21 ? -0.027 9.375 -6.016 1 95.19 21 VAL B CA 1
ATOM 980 C C . VAL B 1 21 ? -0.448 8.055 -5.363 1 95.19 21 VAL B C 1
ATOM 982 O O . VAL B 1 21 ? -0.133 6.977 -5.871 1 95.19 21 VAL B O 1
ATOM 985 N N . ARG B 1 22 ? -1.198 8.188 -4.336 1 92.25 22 ARG B N 1
ATOM 986 C CA . ARG B 1 22 ? -1.685 6.992 -3.656 1 92.25 22 ARG B CA 1
ATOM 987 C C . ARG B 1 22 ? -2.57 6.16 -4.578 1 92.25 22 ARG B C 1
ATOM 989 O O . ARG B 1 22 ? -2.416 4.938 -4.656 1 92.25 22 ARG B O 1
ATOM 996 N N . ARG B 1 23 ? -3.494 6.832 -5.227 1 93.94 23 ARG B N 1
ATOM 997 C CA . ARG B 1 23 ? -4.402 6.141 -6.137 1 93.94 23 ARG B CA 1
ATOM 998 C C . ARG B 1 23 ? -3.641 5.496 -7.289 1 93.94 23 ARG B C 1
ATOM 1000 O O . ARG B 1 23 ? -3.939 4.367 -7.684 1 93.94 23 ARG B O 1
ATOM 1007 N N . GLN B 1 24 ? -2.699 6.227 -7.762 1 94 24 GLN B N 1
ATOM 1008 C CA . GLN B 1 24 ? -1.867 5.695 -8.836 1 94 24 GLN B CA 1
ATOM 1009 C C . GLN B 1 24 ? -1.105 4.457 -8.383 1 94 24 GLN B C 1
ATOM 1011 O O . GLN B 1 24 ? -1.023 3.467 -9.109 1 94 24 GLN B O 1
ATOM 1016 N N . THR B 1 25 ? -0.597 4.555 -7.191 1 92.31 25 THR B N 1
ATOM 1017 C CA . THR B 1 25 ? 0.139 3.428 -6.629 1 92.31 25 THR B CA 1
ATOM 1018 C C . THR B 1 25 ? -0.78 2.227 -6.434 1 92.31 25 THR B C 1
ATOM 1020 O O . THR B 1 25 ? -0.412 1.097 -6.766 1 92.31 25 THR B O 1
ATOM 1023 N N . GLU B 1 26 ? -1.926 2.465 -5.906 1 89.69 26 GLU B N 1
ATOM 1024 C CA . GLU B 1 26 ? -2.904 1.402 -5.699 1 89.69 26 GLU B CA 1
ATOM 1025 C C . GLU B 1 26 ? -3.256 0.715 -7.016 1 89.69 26 GLU B C 1
ATOM 1027 O O . GLU B 1 26 ? -3.312 -0.515 -7.082 1 89.69 26 GLU B O 1
ATOM 1032 N N . LEU B 1 27 ? -3.469 1.456 -8.047 1 92.94 27 LEU B N 1
ATOM 1033 C CA . LEU B 1 27 ? -3.818 0.925 -9.359 1 92.94 27 LEU B CA 1
ATOM 1034 C C . LEU B 1 27 ? -2.664 0.121 -9.945 1 92.94 27 LEU B C 1
ATOM 1036 O O . LEU B 1 27 ? -2.877 -0.938 -10.539 1 92.94 27 LEU B O 1
ATOM 1040 N N . SER B 1 28 ? -1.475 0.683 -9.789 1 94 28 SER B N 1
ATOM 1041 C CA . SER B 1 28 ? -0.296 -0.033 -10.266 1 94 28 SER B CA 1
ATOM 1042 C C . SER B 1 28 ? -0.145 -1.379 -9.562 1 94 28 SER B C 1
ATOM 1044 O O . SER B 1 28 ? 0.187 -2.381 -10.203 1 94 28 SER B O 1
ATOM 1046 N N . LEU B 1 29 ? -0.353 -1.45 -8.289 1 91.75 29 LEU B N 1
ATOM 1047 C CA . LEU B 1 29 ? -0.28 -2.688 -7.52 1 91.75 29 LEU B CA 1
ATOM 1048 C C . LEU B 1 29 ? -1.354 -3.672 -7.969 1 91.75 29 LEU B C 1
ATOM 1050 O O . LEU B 1 29 ? -1.079 -4.859 -8.141 1 91.75 29 LEU B O 1
ATOM 1054 N N . LEU B 1 30 ? -2.541 -3.168 -8.195 1 92.62 30 LEU B N 1
ATOM 1055 C CA . LEU B 1 30 ? -3.639 -4.008 -8.672 1 92.62 30 LEU B CA 1
ATOM 1056 C C . LEU B 1 30 ? -3.307 -4.629 -10.023 1 92.62 30 LEU B C 1
ATOM 1058 O O . LEU B 1 30 ? -3.576 -5.809 -10.25 1 92.62 30 LEU B O 1
ATOM 1062 N N . GLU B 1 31 ? -2.721 -3.811 -10.852 1 95.38 31 GLU B N 1
ATOM 1063 C CA . GLU B 1 31 ? -2.336 -4.312 -12.172 1 95.38 31 GLU B CA 1
ATOM 1064 C C . GLU B 1 31 ? -1.288 -5.418 -12.055 1 95.38 31 GLU B C 1
ATOM 1066 O O . GLU B 1 31 ? -1.399 -6.453 -12.711 1 95.38 31 GLU B O 1
ATOM 1071 N N . LYS B 1 32 ? -0.332 -5.188 -11.211 1 94.81 32 LYS B N 1
ATOM 1072 C CA . LYS B 1 32 ? 0.719 -6.184 -11.023 1 94.81 32 LYS B CA 1
ATOM 1073 C C . LYS B 1 32 ? 0.154 -7.469 -10.422 1 94.81 32 LYS B C 1
ATOM 1075 O O . LYS B 1 32 ? 0.499 -8.57 -10.867 1 94.81 32 LYS B O 1
ATOM 1080 N N . GLU B 1 33 ? -0.69 -7.352 -9.414 1 91.94 33 GLU B N 1
ATOM 1081 C CA . GLU B 1 33 ? -1.319 -8.508 -8.781 1 91.94 33 GLU B CA 1
ATOM 1082 C C . GLU B 1 33 ? -2.193 -9.273 -9.766 1 91.94 33 GLU B C 1
ATOM 1084 O O . GLU B 1 33 ? -2.186 -10.5 -9.789 1 91.94 33 GLU B O 1
ATOM 1089 N N . ASP B 1 34 ? -2.936 -8.523 -10.539 1 94.31 34 ASP B N 1
ATOM 1090 C CA . ASP B 1 34 ? -3.789 -9.141 -11.547 1 94.31 34 ASP B CA 1
ATOM 1091 C C . ASP B 1 34 ? -2.959 -9.93 -12.562 1 94.31 34 ASP B C 1
ATOM 1093 O O . ASP B 1 34 ? -3.344 -11.023 -12.969 1 94.31 34 ASP B O 1
ATOM 1097 N N . ASP B 1 35 ? -1.87 -9.328 -13.008 1 96.56 35 ASP B N 1
ATOM 1098 C CA . ASP B 1 35 ? -0.993 -10.023 -13.945 1 96.56 35 ASP B CA 1
ATOM 1099 C C . ASP B 1 35 ? -0.479 -11.328 -13.359 1 96.56 35 ASP B C 1
ATOM 1101 O O . ASP B 1 35 ? -0.538 -12.375 -14.008 1 96.56 35 ASP B O 1
ATOM 1105 N N . LEU B 1 36 ? -0.036 -11.305 -12.195 1 95.5 36 LEU B N 1
ATOM 1106 C CA . LEU B 1 36 ? 0.469 -12.508 -11.531 1 95.5 36 LEU B CA 1
ATOM 1107 C C . LEU B 1 36 ? -0.64 -13.539 -11.352 1 95.5 36 LEU B C 1
ATOM 1109 O O . LEU B 1 36 ? -0.415 -14.734 -11.539 1 95.5 36 LEU B O 1
ATOM 1113 N N . GLU B 1 37 ? -1.799 -13.055 -11.016 1 93.94 37 GLU B N 1
ATOM 1114 C CA . GLU B 1 37 ? -2.934 -13.953 -10.836 1 93.94 37 GLU B CA 1
ATOM 1115 C C . GLU B 1 37 ? -3.332 -14.617 -12.156 1 93.94 37 GLU B C 1
ATOM 1117 O O . GLU B 1 37 ? -3.602 -15.82 -12.195 1 93.94 37 GLU B O 1
ATOM 1122 N N . ARG B 1 38 ? -3.348 -13.852 -13.227 1 97.25 38 ARG B N 1
ATOM 1123 C CA . ARG B 1 38 ? -3.691 -14.391 -14.539 1 97.25 38 ARG B CA 1
ATOM 1124 C C . ARG B 1 38 ? -2.699 -15.469 -14.961 1 97.25 38 ARG B C 1
ATOM 1126 O O . ARG B 1 38 ? -3.098 -16.531 -15.445 1 97.25 38 ARG B O 1
ATOM 1133 N N . ARG B 1 39 ? -1.48 -15.188 -14.844 1 97.81 39 ARG B N 1
ATOM 1134 C CA . ARG B 1 39 ? -0.451 -16.156 -15.172 1 97.81 39 ARG B CA 1
ATOM 1135 C C . ARG B 1 39 ? -0.577 -17.406 -14.305 1 97.81 39 ARG B C 1
ATOM 1137 O O . ARG B 1 39 ? -0.444 -18.531 -14.789 1 97.81 39 ARG B O 1
ATOM 1144 N N . TYR B 1 40 ? -0.831 -17.203 -13.047 1 96.38 40 TYR B N 1
ATOM 1145 C CA . TYR B 1 40 ? -1.05 -18.312 -12.117 1 96.38 40 TYR B CA 1
ATOM 1146 C C . TYR B 1 40 ? -2.197 -19.203 -12.586 1 96.38 40 TYR B C 1
ATOM 1148 O O . TYR B 1 40 ? -2.064 -20.422 -12.633 1 96.38 40 TYR B O 1
ATOM 1156 N N . GLU B 1 41 ? -3.346 -18.609 -12.891 1 95.94 41 GLU B N 1
ATOM 1157 C CA . GLU B 1 41 ? -4.516 -19.375 -13.32 1 95.94 41 GLU B CA 1
ATOM 1158 C C . GLU B 1 41 ? -4.211 -20.188 -14.578 1 95.94 41 GLU B C 1
ATOM 1160 O O . GLU B 1 41 ? -4.621 -21.344 -14.68 1 95.94 41 GLU B O 1
ATOM 1165 N N . LEU B 1 42 ? -3.502 -19.516 -15.508 1 97.38 42 LEU B N 1
ATOM 1166 C CA . LEU B 1 42 ? -3.152 -20.203 -16.75 1 97.38 42 LEU B CA 1
ATOM 1167 C C . LEU B 1 42 ? -2.256 -21.406 -16.469 1 97.38 42 LEU B C 1
ATOM 1169 O O . LEU B 1 42 ? -2.527 -22.516 -16.938 1 97.38 42 LEU B O 1
ATOM 1173 N N . LEU B 1 43 ? -1.251 -21.234 -15.703 1 97.06 43 LEU B N 1
ATOM 1174 C CA . LEU B 1 43 ? -0.322 -22.297 -15.375 1 97.06 43 LEU B CA 1
ATOM 1175 C C . LEU B 1 43 ? -1.022 -23.406 -14.578 1 97.06 43 LEU B C 1
ATOM 1177 O O . LEU B 1 43 ? -0.802 -24.594 -14.828 1 97.06 43 LEU B O 1
ATOM 1181 N N . ASN B 1 44 ? -1.862 -23.031 -13.711 1 93.12 44 ASN B N 1
ATOM 1182 C CA . ASN B 1 44 ? -2.566 -24 -12.867 1 93.12 44 ASN B CA 1
ATOM 1183 C C . ASN B 1 44 ? -3.547 -24.844 -13.68 1 93.12 44 ASN B C 1
ATOM 1185 O O . ASN B 1 44 ? -3.688 -26.047 -13.43 1 93.12 44 ASN B O 1
ATOM 1189 N N . ARG B 1 45 ? -4.145 -24.234 -14.609 1 95.69 45 ARG B N 1
ATOM 1190 C CA . ARG B 1 45 ? -5.051 -24.969 -15.484 1 95.69 45 ARG B CA 1
ATOM 1191 C C . ARG B 1 45 ? -4.305 -26.047 -16.266 1 95.69 45 ARG B C 1
ATOM 1193 O O . ARG B 1 45 ? -4.754 -27.188 -16.344 1 95.69 45 ARG B O 1
ATOM 1200 N N . GLU B 1 46 ? -3.266 -25.672 -16.812 1 96 46 GLU B N 1
ATOM 1201 C CA . GLU B 1 46 ? -2.451 -26.625 -17.547 1 96 46 GLU B CA 1
ATOM 1202 C C . GLU B 1 46 ? -1.938 -27.75 -16.641 1 96 46 GLU B C 1
ATOM 1204 O O . GLU B 1 46 ? -1.965 -28.922 -17.016 1 96 46 GLU B O 1
ATOM 1209 N N . LEU B 1 47 ? -1.508 -27.391 -15.539 1 93.94 47 LEU B N 1
ATOM 1210 C CA . LEU B 1 47 ? -1 -28.359 -14.578 1 93.94 47 LEU B CA 1
ATOM 1211 C C . LEU B 1 47 ? -2.102 -29.328 -14.148 1 93.94 47 LEU B C 1
ATOM 1213 O O . LEU B 1 47 ? -1.884 -30.547 -14.094 1 93.94 47 LEU B O 1
ATOM 1217 N N . ARG B 1 48 ? -3.328 -28.797 -13.914 1 91.12 48 ARG B N 1
ATOM 1218 C CA . ARG B 1 48 ? -4.461 -29.625 -13.5 1 91.12 48 ARG B CA 1
ATOM 1219 C C . ARG B 1 48 ? -4.828 -30.641 -14.57 1 91.12 48 ARG B C 1
ATOM 1221 O O . ARG B 1 48 ? -5.156 -31.781 -14.258 1 91.12 48 ARG B O 1
ATOM 1228 N N . ALA B 1 49 ? -4.672 -30.219 -15.758 1 93.38 49 ALA B N 1
ATOM 1229 C CA . ALA B 1 49 ? -4.969 -31.125 -16.875 1 93.38 49 ALA B CA 1
ATOM 1230 C C . ALA B 1 49 ? -3.975 -32.281 -16.922 1 93.38 49 ALA B C 1
ATOM 1232 O O . ALA B 1 49 ? -4.355 -33.438 -17.172 1 93.38 49 ALA B O 1
ATOM 1233 N N . LEU B 1 50 ? -2.779 -32 -16.656 1 91.94 50 LEU B N 1
ATOM 1234 C CA . LEU B 1 50 ? -1.745 -33.031 -16.672 1 91.94 50 LEU B CA 1
ATOM 1235 C C . LEU B 1 50 ? -1.87 -33.969 -15.453 1 91.94 50 LEU B C 1
ATOM 1237 O O . LEU B 1 50 ? -1.651 -35.156 -15.555 1 91.94 50 LEU B O 1
ATOM 1241 N N . LEU B 1 51 ? -2.287 -33.375 -14.398 1 88.38 51 LEU B N 1
ATOM 1242 C CA . LEU B 1 51 ? -2.365 -34.125 -13.148 1 88.38 51 LEU B CA 1
ATOM 1243 C C . LEU B 1 51 ? -3.576 -35.031 -13.148 1 88.38 51 LEU B C 1
ATOM 1245 O O . LEU B 1 51 ? -3.621 -36 -12.383 1 88.38 51 LEU B O 1
ATOM 1249 N N . GLU B 1 52 ? -4.574 -34.688 -13.953 1 88.06 52 GLU B N 1
ATOM 1250 C CA . GLU B 1 52 ? -5.746 -35.531 -14.086 1 88.06 52 GLU B CA 1
ATOM 1251 C C . GLU B 1 52 ? -5.379 -36.875 -14.711 1 88.06 52 GLU B C 1
ATOM 1253 O O . GLU B 1 52 ? -6.008 -37.906 -14.422 1 88.06 52 GLU B O 1
ATOM 1258 N N . LYS B 1 53 ? -4.289 -36.938 -15.5 1 89.81 53 LYS B N 1
ATOM 1259 C CA . LYS B 1 53 ? -3.812 -38.188 -16.109 1 89.81 53 LYS B CA 1
ATOM 1260 C C . LYS B 1 53 ? -3.018 -39 -15.102 1 89.81 53 LYS B C 1
ATOM 1262 O O . LYS B 1 53 ? -2.242 -38.469 -14.312 1 89.81 53 LYS B O 1
ATOM 1267 N N . GLU B 1 54 ? -3.205 -40.281 -15.25 1 86.81 54 GLU B N 1
ATOM 1268 C CA . GLU B 1 54 ? -2.389 -41.156 -14.414 1 86.81 54 GLU B CA 1
ATOM 1269 C C . GLU B 1 54 ? -0.931 -41.156 -14.867 1 86.81 54 GLU B C 1
ATOM 1271 O O . GLU B 1 54 ? -0.644 -40.938 -16.047 1 86.81 54 GLU B O 1
ATOM 1276 N N . ASP B 1 55 ? 0.004 -41.375 -13.891 1 85.06 55 ASP B N 1
ATOM 1277 C CA . ASP B 1 55 ? 1.437 -41.281 -14.156 1 85.06 55 ASP B CA 1
ATOM 1278 C C . ASP B 1 55 ? 1.854 -42.219 -15.281 1 85.06 55 ASP B C 1
ATOM 1280 O O . ASP B 1 55 ? 2.738 -41.906 -16.078 1 85.06 55 ASP B O 1
ATOM 1284 N N . PHE B 1 56 ? 1.228 -43.375 -15.336 1 91.69 56 PHE B N 1
ATOM 1285 C CA . PHE B 1 56 ? 1.623 -44.375 -16.328 1 91.69 56 PHE B CA 1
ATOM 1286 C C . PHE B 1 56 ? 1.116 -43.969 -17.719 1 91.69 56 PHE B C 1
ATOM 1288 O O . PHE B 1 56 ? 1.595 -44.5 -18.719 1 91.69 56 PHE B O 1
ATOM 1295 N N . GLU B 1 57 ? 0.137 -43.156 -17.828 1 93.31 57 GLU B N 1
ATOM 1296 C CA . GLU B 1 57 ? -0.417 -42.656 -19.094 1 93.31 57 GLU B CA 1
ATOM 1297 C C . GLU B 1 57 ? 0.387 -41.469 -19.625 1 93.31 57 GLU B C 1
ATOM 1299 O O . GLU B 1 57 ? 0.276 -41.125 -20.812 1 93.31 57 GLU B O 1
ATOM 1304 N N . LYS B 1 58 ? 1.138 -40.938 -18.781 1 93.06 58 LYS B N 1
ATOM 1305 C CA . LYS B 1 58 ? 1.877 -39.719 -19.156 1 93.06 58 LYS B CA 1
ATOM 1306 C C . LYS B 1 58 ? 3.119 -40.062 -19.969 1 93.06 58 LYS B C 1
ATOM 1308 O O . LYS B 1 58 ? 3.832 -41.031 -19.641 1 93.06 58 LYS B O 1
ATOM 1313 N N . THR B 1 59 ? 3.334 -39.406 -21.016 1 95.69 59 THR B N 1
ATOM 1314 C CA . THR B 1 59 ? 4.559 -39.531 -21.797 1 95.69 59 THR B CA 1
ATOM 1315 C C . THR B 1 59 ? 5.719 -38.844 -21.094 1 95.69 59 THR B C 1
ATOM 1317 O O . THR B 1 59 ? 5.512 -38.094 -20.125 1 95.69 59 THR B O 1
ATOM 1320 N N . LYS B 1 60 ? 6.961 -39.031 -21.562 1 95.44 60 LYS B N 1
ATOM 1321 C CA . LYS B 1 60 ? 8.133 -38.375 -21 1 95.44 60 LYS B CA 1
ATOM 1322 C C . LYS B 1 60 ? 8.008 -36.844 -21.141 1 95.44 60 LYS B C 1
ATOM 1324 O O . LYS B 1 60 ? 8.375 -36.094 -20.219 1 95.44 60 LYS B O 1
ATOM 1329 N N . GLU B 1 61 ? 7.527 -36.438 -22.281 1 96.5 61 GLU B N 1
ATOM 1330 C CA . GLU B 1 61 ? 7.363 -35 -22.531 1 96.5 61 GLU B CA 1
ATOM 1331 C C . GLU B 1 61 ? 6.344 -34.375 -21.578 1 96.5 61 GLU B C 1
ATOM 1333 O O . GLU B 1 61 ? 6.543 -33.281 -21.094 1 96.5 61 GLU B O 1
ATOM 1338 N N . GLU B 1 62 ? 5.34 -35.125 -21.219 1 95.38 62 GLU B N 1
ATOM 1339 C CA . GLU B 1 62 ? 4.301 -34.656 -20.312 1 95.38 62 GLU B CA 1
ATOM 1340 C C . GLU B 1 62 ? 4.809 -34.562 -18.875 1 95.38 62 GLU B C 1
ATOM 1342 O O . GLU B 1 62 ? 4.461 -33.656 -18.141 1 95.38 62 GLU B O 1
ATOM 1347 N N . LYS B 1 63 ? 5.586 -35.469 -18.484 1 93.19 63 LYS B N 1
ATOM 1348 C CA . LYS B 1 63 ? 6.184 -35.438 -17.156 1 93.19 63 LYS B CA 1
ATOM 1349 C C . LYS B 1 63 ? 7.156 -34.281 -17 1 93.19 63 LYS B C 1
ATOM 1351 O O . LYS B 1 63 ? 7.191 -33.625 -15.961 1 93.19 63 LYS B O 1
ATOM 1356 N N . ALA B 1 64 ? 7.918 -34.062 -18.031 1 95.5 64 ALA B N 1
ATOM 1357 C CA . ALA B 1 64 ? 8.836 -32.906 -18.031 1 95.5 64 ALA B CA 1
ATOM 1358 C C . ALA B 1 64 ? 8.078 -31.594 -17.953 1 95.5 64 ALA B C 1
ATOM 1360 O O . ALA B 1 64 ? 8.484 -30.672 -17.234 1 95.5 64 ALA B O 1
ATOM 1361 N N . ARG B 1 65 ? 6.996 -31.547 -18.688 1 96.5 65 ARG B N 1
ATOM 1362 C CA . ARG B 1 65 ? 6.188 -30.344 -18.703 1 96.5 65 ARG B CA 1
ATOM 1363 C C . ARG B 1 65 ? 5.574 -30.078 -17.328 1 96.5 65 ARG B C 1
ATOM 1365 O O . ARG B 1 65 ? 5.492 -28.922 -16.891 1 96.5 65 ARG B O 1
ATOM 1372 N N . GLU B 1 66 ? 5.125 -31.078 -16.656 1 93.56 66 GLU B N 1
ATOM 1373 C CA . GLU B 1 66 ? 4.578 -30.953 -15.312 1 93.56 66 GLU B CA 1
ATOM 1374 C C . GLU B 1 66 ? 5.602 -30.344 -14.352 1 93.56 66 GLU B C 1
ATOM 1376 O O . GLU B 1 66 ? 5.27 -29.453 -13.562 1 93.56 66 GLU B O 1
ATOM 1381 N N . ALA B 1 67 ? 6.758 -30.844 -14.469 1 92.31 67 ALA B N 1
ATOM 1382 C CA . ALA B 1 67 ? 7.836 -30.328 -13.625 1 92.31 67 ALA B CA 1
ATOM 1383 C C . ALA B 1 67 ? 8.094 -28.859 -13.922 1 92.31 67 ALA B C 1
ATOM 1385 O O . ALA B 1 67 ? 8.289 -28.062 -13 1 92.31 67 ALA B O 1
ATOM 1386 N N . ASP B 1 68 ? 8.062 -28.531 -15.219 1 96.56 68 ASP B N 1
ATOM 1387 C CA . ASP B 1 68 ? 8.25 -27.141 -15.633 1 96.56 68 ASP B CA 1
ATOM 1388 C C . ASP B 1 68 ? 7.148 -26.25 -15.07 1 96.56 68 ASP B C 1
ATOM 1390 O O . ASP B 1 68 ? 7.426 -25.156 -14.578 1 96.56 68 ASP B O 1
ATOM 1394 N N . LEU B 1 69 ? 5.949 -26.734 -15.172 1 96.75 69 LEU B N 1
ATOM 1395 C CA . LEU B 1 69 ? 4.801 -25.969 -14.711 1 96.75 69 LEU B CA 1
ATOM 1396 C C . LEU B 1 69 ? 4.875 -25.719 -13.211 1 96.75 69 LEU B C 1
ATOM 1398 O O . LEU B 1 69 ? 4.57 -24.625 -12.734 1 96.75 69 LEU B O 1
ATOM 1402 N N . LEU B 1 70 ? 5.242 -26.719 -12.508 1 93.44 70 LEU B N 1
ATOM 1403 C CA . LEU B 1 70 ? 5.371 -26.594 -11.062 1 93.44 70 LEU B CA 1
ATOM 1404 C C . LEU B 1 70 ? 6.43 -25.547 -10.703 1 93.44 70 LEU B C 1
ATOM 1406 O O . LEU B 1 70 ? 6.219 -24.734 -9.812 1 93.44 70 LEU B O 1
ATOM 1410 N N . GLU B 1 71 ? 7.512 -25.594 -11.391 1 95.06 71 GLU B N 1
ATOM 1411 C CA . GLU B 1 71 ? 8.578 -24.625 -11.164 1 95.06 71 GLU B CA 1
ATOM 1412 C C . GLU B 1 71 ? 8.102 -23.203 -11.453 1 95.06 71 GLU B C 1
ATOM 1414 O O . GLU B 1 71 ? 8.367 -22.281 -10.68 1 95.06 71 GLU B O 1
ATOM 1419 N N . GLU B 1 72 ? 7.395 -23.062 -12.555 1 97.19 72 GLU B N 1
ATOM 1420 C CA . GLU B 1 72 ? 6.871 -21.75 -12.922 1 97.19 72 GLU B CA 1
ATOM 1421 C C . GLU B 1 72 ? 5.859 -21.25 -11.898 1 97.19 72 GLU B C 1
ATOM 1423 O O . GLU B 1 72 ? 5.812 -20.062 -11.594 1 97.19 72 GLU B O 1
ATOM 1428 N N . LEU B 1 73 ? 5.09 -22.156 -11.352 1 96 73 LEU B N 1
ATOM 1429 C CA . LEU B 1 73 ? 4.109 -21.797 -10.336 1 96 73 LEU B CA 1
ATOM 1430 C C . LEU B 1 73 ? 4.797 -21.328 -9.055 1 96 73 LEU B C 1
ATOM 1432 O O . LEU B 1 73 ? 4.391 -20.328 -8.453 1 96 73 LEU B O 1
ATOM 1436 N N . VAL B 1 74 ? 5.773 -22.047 -8.703 1 94.81 74 VAL B N 1
ATOM 1437 C CA . VAL B 1 74 ? 6.523 -21.688 -7.5 1 94.81 74 VAL B CA 1
ATOM 1438 C C . VAL B 1 74 ? 7.168 -20.312 -7.684 1 94.81 74 VAL B C 1
ATOM 1440 O O . VAL B 1 74 ? 7.156 -19.484 -6.766 1 94.81 74 VAL B O 1
ATOM 1443 N N . GLU B 1 75 ? 7.66 -20.031 -8.859 1 96.81 75 GLU B N 1
ATOM 1444 C CA . GLU B 1 75 ? 8.266 -18.734 -9.164 1 96.81 75 GLU B CA 1
ATOM 1445 C C . GLU B 1 75 ? 7.238 -17.609 -9.047 1 96.81 75 GLU B C 1
ATOM 1447 O O . GLU B 1 75 ? 7.543 -16.547 -8.516 1 96.81 75 GLU B O 1
ATOM 1452 N N . LEU B 1 76 ? 6.121 -17.875 -9.578 1 97.19 76 LEU B N 1
ATOM 1453 C CA . LEU B 1 76 ? 5.055 -16.875 -9.523 1 97.19 76 LEU B CA 1
ATOM 1454 C C . LEU B 1 76 ? 4.664 -16.578 -8.078 1 97.19 76 LEU B C 1
ATOM 1456 O O . LEU B 1 76 ? 4.469 -15.422 -7.707 1 97.19 76 LEU B O 1
ATOM 1460 N N . VAL B 1 77 ? 4.512 -17.656 -7.305 1 95.31 77 VAL B N 1
ATOM 1461 C CA . VAL B 1 77 ? 4.168 -17.516 -5.895 1 95.31 77 VAL B CA 1
ATOM 1462 C C . VAL B 1 77 ? 5.25 -16.719 -5.18 1 95.31 77 VAL B C 1
ATOM 1464 O O . VAL B 1 77 ? 4.945 -15.836 -4.367 1 95.31 77 VAL B O 1
ATOM 1467 N N . ASN B 1 78 ? 6.453 -16.938 -5.488 1 94.88 78 ASN B N 1
ATOM 1468 C CA . ASN B 1 78 ? 7.574 -16.203 -4.902 1 94.88 78 ASN B CA 1
ATOM 1469 C C . ASN B 1 78 ? 7.543 -14.727 -5.289 1 94.88 78 ASN B C 1
ATOM 1471 O O . ASN B 1 78 ? 7.816 -13.859 -4.461 1 94.88 78 ASN B O 1
ATOM 1475 N N . LYS B 1 79 ? 7.258 -14.477 -6.512 1 95.19 79 LYS B N 1
ATOM 1476 C CA . LYS B 1 79 ? 7.164 -13.094 -6.961 1 95.19 79 LYS B CA 1
ATOM 1477 C C . LYS B 1 79 ? 6.055 -12.352 -6.223 1 95.19 79 LYS B C 1
ATOM 1479 O O . LYS B 1 79 ? 6.238 -11.195 -5.82 1 95.19 79 LYS B O 1
ATOM 1484 N N . ARG B 1 80 ? 5.027 -12.984 -6.062 1 93.75 8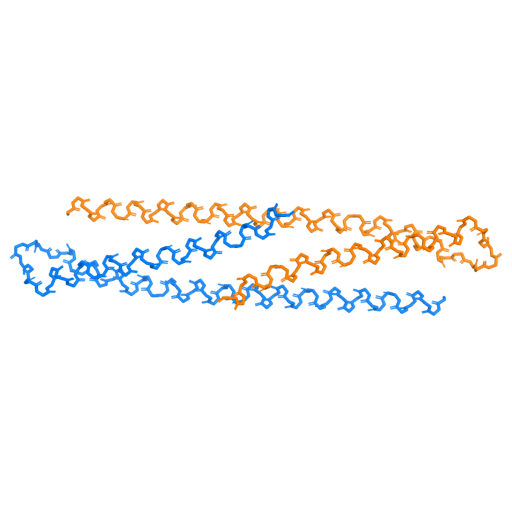0 ARG B N 1
ATOM 1485 C CA . ARG B 1 80 ? 3.93 -12.383 -5.312 1 93.75 80 ARG B CA 1
ATOM 1486 C C . ARG B 1 80 ? 4.332 -12.133 -3.861 1 93.75 80 ARG B C 1
ATOM 1488 O O . ARG B 1 80 ? 4.039 -11.078 -3.303 1 93.75 80 ARG B O 1
ATOM 1495 N N . ASP B 1 81 ? 4.938 -13.141 -3.326 1 92.62 81 ASP B N 1
ATOM 1496 C CA . ASP B 1 81 ? 5.414 -13.008 -1.95 1 92.62 81 ASP B CA 1
ATOM 1497 C C . ASP B 1 81 ? 6.375 -11.828 -1.812 1 92.62 81 ASP B C 1
ATOM 1499 O O . ASP B 1 81 ? 6.297 -11.062 -0.848 1 92.62 81 ASP B O 1
ATOM 1503 N N . GLN B 1 82 ? 7.203 -11.672 -2.699 1 92.75 82 GLN B N 1
ATOM 1504 C CA . GLN B 1 82 ? 8.156 -10.562 -2.689 1 92.75 82 GLN B CA 1
ATOM 1505 C C . GLN B 1 82 ? 7.438 -9.219 -2.746 1 92.75 82 GLN B C 1
ATOM 1507 O O . GLN B 1 82 ? 7.824 -8.273 -2.055 1 92.75 82 GLN B O 1
ATOM 1512 N N . LEU B 1 83 ? 6.438 -9.133 -3.598 1 89.25 83 LEU B N 1
ATOM 1513 C CA . LEU B 1 83 ? 5.645 -7.914 -3.721 1 89.25 83 LEU B CA 1
ATOM 1514 C C . LEU B 1 83 ? 5.008 -7.547 -2.387 1 89.25 83 LEU B C 1
ATOM 1516 O O . LEU B 1 83 ? 5.074 -6.391 -1.958 1 89.25 83 LEU B O 1
ATOM 1520 N N . VAL B 1 84 ? 4.484 -8.484 -1.679 1 90.56 84 VAL B N 1
ATOM 1521 C CA . VAL B 1 84 ? 3.803 -8.297 -0.403 1 90.56 84 VAL B CA 1
ATOM 1522 C C . VAL B 1 84 ? 4.816 -7.91 0.672 1 90.56 84 VAL B C 1
ATOM 1524 O O . VAL B 1 84 ? 4.566 -6.996 1.466 1 90.56 84 VAL B O 1
ATOM 1527 N N . GLN B 1 85 ? 5.922 -8.578 0.674 1 91.19 85 GLN B N 1
ATOM 1528 C CA . GLN B 1 85 ? 6.961 -8.289 1.655 1 91.19 85 GLN B CA 1
ATOM 1529 C C . GLN B 1 85 ? 7.516 -6.879 1.474 1 91.19 85 GLN B C 1
ATOM 1531 O O . GLN B 1 85 ? 7.875 -6.215 2.449 1 91.19 85 GLN B O 1
ATOM 1536 N N . LEU B 1 86 ? 7.703 -6.496 0.179 1 87.5 86 LEU B N 1
ATOM 1537 C CA . LEU B 1 86 ? 8.188 -5.148 -0.104 1 87.5 86 LEU B CA 1
ATOM 1538 C C . LEU B 1 86 ? 7.211 -4.102 0.428 1 87.5 86 LEU B C 1
ATOM 1540 O O . LEU B 1 86 ? 7.629 -3.129 1.062 1 87.5 86 LEU B O 1
ATOM 1544 N N . GLU B 1 87 ? 5.926 -4.332 0.19 1 84.44 87 GLU B N 1
ATOM 1545 C CA . GLU B 1 87 ? 4.898 -3.438 0.719 1 84.44 87 GLU B CA 1
ATOM 1546 C C . GLU B 1 87 ? 4.965 -3.361 2.242 1 84.44 87 GLU B C 1
ATOM 1548 O O . GLU B 1 87 ? 4.922 -2.271 2.816 1 84.44 87 GLU B O 1
ATOM 1553 N N . ASP B 1 88 ? 5.137 -4.457 2.914 1 88.62 88 ASP B N 1
ATOM 1554 C CA . ASP B 1 88 ? 5.168 -4.543 4.371 1 88.62 88 ASP B CA 1
ATOM 1555 C C . ASP B 1 88 ? 6.406 -3.855 4.938 1 88.62 88 ASP B C 1
ATOM 1557 O O . ASP B 1 88 ? 6.316 -3.119 5.922 1 88.62 88 ASP B O 1
ATOM 1561 N N . SER B 1 89 ? 7.496 -4.066 4.348 1 85.31 89 SER B N 1
ATOM 1562 C CA . SER B 1 89 ? 8.766 -3.547 4.84 1 85.31 89 SER B CA 1
ATOM 1563 C C . SER B 1 89 ? 8.797 -2.021 4.797 1 85.31 89 SER B C 1
ATOM 1565 O O . SER B 1 89 ? 9.398 -1.383 5.66 1 85.31 89 SER B O 1
ATOM 1567 N N . GLN B 1 90 ? 8.117 -1.45 3.914 1 76.12 90 GLN B N 1
ATOM 1568 C CA . GLN B 1 90 ? 8.109 -0.001 3.744 1 76.12 90 GLN B CA 1
ATOM 1569 C C . GLN B 1 90 ? 7.242 0.673 4.801 1 76.12 90 GLN B C 1
ATOM 1571 O O . GLN B 1 90 ? 7.562 1.766 5.273 1 76.12 90 GLN B O 1
ATOM 1576 N N . VAL B 1 91 ? 6.262 -0.04 5.242 1 77.75 91 VAL B N 1
ATOM 1577 C CA . VAL B 1 91 ? 5.332 0.521 6.219 1 77.75 91 VAL B CA 1
ATOM 1578 C C . VAL B 1 91 ? 5.902 0.357 7.625 1 77.75 91 VAL B C 1
ATOM 1580 O O . VAL B 1 91 ? 5.668 1.197 8.5 1 77.75 91 VAL B O 1
ATOM 1583 N N . GLN B 1 92 ? 6.668 -0.73 7.922 1 78 92 GLN B N 1
ATOM 1584 C CA . GLN B 1 92 ? 7.195 -1.014 9.25 1 78 92 GLN B CA 1
ATOM 1585 C C . GLN B 1 92 ? 8.359 -0.083 9.594 1 78 92 GLN B C 1
ATOM 1587 O O . GLN B 1 92 ? 8.742 0.033 10.758 1 78 92 GLN B O 1
ATOM 1592 N N . GLN B 1 93 ? 8.93 0.662 8.734 1 67.56 93 GLN B N 1
ATOM 1593 C CA . GLN B 1 93 ? 9.953 1.649 9.078 1 67.56 93 GLN B CA 1
ATOM 1594 C C . GLN B 1 93 ? 9.32 2.936 9.602 1 67.56 93 GLN B C 1
ATOM 1596 O O . GLN B 1 93 ? 9.797 3.512 10.578 1 67.56 93 GLN B O 1
#

InterPro domains:
  IPR022735 bMERB domain [PF12130] (1-92)
  IPR022735 bMERB domain [PS51848] (1-93)
  IPR022735 bMERB domain [SM01203] (1-93)
  IPR050540 F-actin Monooxygenase Mical [PTHR23167] (1-91)

Sequence (186 aa):
DEEEKLLQEWFILVNKKNELVRRQTELSLLEKEDDLERRYELLNRELRALLEKEDFEKTKEEKAREADLLEELVELVNKRDQLVQLEDSQVQQDEEEKLLQEWFILVNKKNELVRRQTELSLLEKEDDLERRYELLNRELRALLEKEDFEKTKEEKAREADLLEELVELVNKRDQLVQLEDSQVQQ

Nearest PDB structures (foldseek):
  6zsj-assembly1_C  TM=7.995E-01  e=3.026E-06  Homo sapiens
  5szg-assembly1_A  TM=8.336E-01  e=1.653E-03  Homo sapiens
  5szk-assembly1_A  TM=8.610E-01  e=3.083E-03  Homo sapiens
  5szi-assembly1_B  TM=8.487E-01  e=6.605E-03  Homo sapiens
  5szh-assembly1_A  TM=7.472E-01  e=4.067E-03  Homo sapiens

Organism: Nematostella vectensis (NCBI:txid45351)

Solvent-accessible surface area (backbone atoms only — not comparable to full-atom values): 10131 Å² total; per-residue (Å²): 110,72,68,57,56,52,49,51,50,49,51,52,51,50,50,52,49,52,50,51,51,47,51,49,38,52,50,52,47,51,52,53,52,48,51,53,48,51,53,45,53,54,47,47,51,56,42,50,60,56,63,72,47,54,75,88,74,48,49,73,68,51,53,52,48,46,55,49,42,50,53,53,47,51,49,51,52,49,52,52,50,49,55,50,50,51,56,34,56,62,64,75,107,110,72,70,56,56,50,50,52,52,49,51,53,49,50,52,52,51,52,50,51,51,47,51,51,36,52,52,51,47,49,51,52,52,48,52,53,49,52,53,47,53,54,47,48,51,55,43,50,59,57,64,72,47,54,76,87,76,50,50,73,69,54,52,52,48,47,54,50,42,51,51,52,48,52,50,51,54,48,52,51,48,49,54,51,50,50,57,35,57,63,66,74,107

Secondary structure (DSSP, 8-state):
-HHHHHHHHHHHHHHHHHHHHHHHHHHHHHHHHHHHHHHHHHHHHHHHHHHHS-GGG--HHHHHHHHHHHHHHHHHHHHHHHHHHHHHHHHH-/-HHHHHHHHHHHHHHHHHHHHHHHHHHHHHHHHHHHHHHHHHHHHHHHHHHHS-TTT--HHHHHHHHHHHHHHHHHHHHHHHHHHHHHHHHH-

Radius of gyration: 26.21 Å; Cα contacts (8 Å, |Δi|>4): 87; chains: 2; bounding box: 18×88×45 Å

Foldseek 3Di:
DVVVVVVVVVVVVVVVVVVVVVVVVVVVLVVVVVVLVVVLVVLVVLLVVLVVDDPVPADPVSVVVNVVSVVVNVVSVVVVVVSVVVVVVVVVD/DVVVVVVVVVVVVVVVVVVVVVVVVVVVLVVVVVVLVVVLVVLVVLLVVLVVDDPVPADPVSVVVNVVSVVVNVVSVVVVVVVVVVVVVVVVD

=== Feature glossary ===
A reading guide for the features in this record.

Start from the sequence.

  · Sequence gives the chain of amino acids in standard one-letter code (A=alanine, C=cysteine, …, Y=tyrosine), read N→C. It is the only feature that is directly encoded by the gene; all structural features are derived from the folded form of this sequence.

Fold it, and you get atomic coordinates and the backbone conformation that goes with them.

  · Structure coordinates are given as an mmCIF _atom_site loop: one row per atom with element, residue name, chain id, sequence number, and x/y/z position in Å. Only the four main-chain atoms per residue are included here; side chains are omitted to keep the record compact.

  · Backbone dihedral angles. Every residue except chain termini has a φ (preceding-C → N → Cα → C) and a ψ (N → Cα → C → next-N). They are reported in degrees following the IUPAC sign convention. Secondary structure is essentially a statement about which (φ, ψ) basin each residue occupies.

  · Eight-state secondary structure (DSSP): H is the canonical α-helix, G the tighter 3₁₀-helix, I the wider π-helix; E/B are β-structure, T and S are turns and bends, and '-' is everything else. DSSP derives these from the pattern of main-chain N–H···O=C hydrogen bonds, not from the sequence.

  · SS3 is a coarse helix/strand/coil call (letters a/b/c) made by the P-SEA algorithm from inter-Cα distances and dihedrals. It is less detailed than DSSP but needs only Cα positions.

Summarize the fold with a handful of shape descriptors and a per-residue structural alphabet.

  · Radius of gyration (Rg) is the root-mean-square distance of Cα atoms from their centroid — a single number for overall size and compactness. A globular domain of N residues has Rg ≈ 2.2·N^0.38 Å; an extended or disordered chain has a much larger Rg. The Cα contact count is the number of residue pairs whose Cα atoms are within 8 Å and are more than four positions apart in sequence — a standard proxy for tertiary packing density. The bounding bo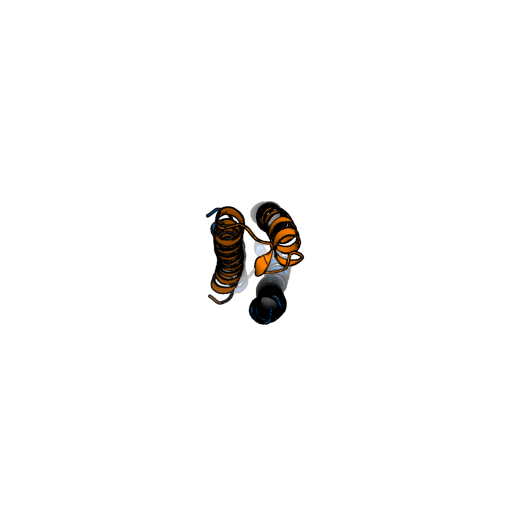x is the smallest axis-aligned box enclosing all Cα atoms.

  · 3Di is Foldseek's structural alphabet. Each residue is assigned one of twenty discrete states based on how its Cα sits relative to its spatial (not sequential) neighbors. Aligning 3Di strings finds structural homologs roughly as well as full 3D superposition, but orders of magnitude faster.

  · Solvent-accessible surface area (SASA) is the area in Å² traced out by the centre of a 1.4 Å probe sphere (a water molecule) rolled over the protein's van der Waals surface (Shrake–Rupley / Lee–Richards construction). Buried residues have near-zero SASA; fully exposed residues can exceed 200 Å². The total SASA scales roughly with the number of surface residues.

Ask how reliable the model is.

  · For AlphaFold models, the B-factor field carries pLDDT — the model's own estimate of local accuracy on a 0–100 scale. Regions with pLDDT<50 should be treated as essentially unmodeled; they often correspond to intrinsically disordered segments.

  · For experimental (PDB) structures, the B-factor (temperature factor) quantifies the positional spread of each atom in the crystal — a combination of thermal vibration and static disorder — in units of Å². High B-factors mark flexible loops or poorly resolved regions; low B-factors mark the rigid, well-ordered core.

  · Predicted Aligned Error (PAE) is an AlphaFold confidence matrix: entry (i, j) is the expected error in the position of residue j, in ångströms, when the prediction is superimposed on the true structure at residue i. Low PAE within a block of residues means that block is internally rigid and well-predicted; high PAE between two blocks means their relative placement is uncertain even if each block individually is confident.

Place it in context: what it resembles, what it is annotated as, and how it looks.

  · Structural nearest neighbors (via Foldseek easy-search vs the PDB). Reported per hit: target PDB id, E-value, and alignment TM-score. A TM-score above ~0.5 is the conventional threshold for 'same fold'.

  · Functional annotations link the protein to curated databases. InterPro entries identify conserved domains and families by matching the sequence against member-database signatures (Pfam, PROSITE, CDD, …). Gene Ontology (GO) terms describe molecular function, biological process, and cellular component in a controlled vocabulary. CATH places the structure in a hierarchical fold classification (Class/Architecture/Topology/Homologous-superfamily). The organism is the source species.

  · The contact map is a binary N×N matrix image: pixel (i, j) is dark where Cα_i and Cα_j are within 8 Å and |i−j|>4. Because the |i−j|>4 filter removes local helical contacts, off-diagonal stripes parallel to the main diagonal indicate parallel β-sheets; stripes perpendicular to it indicate antiparallel β-sheets. The Ramachandran plot scatters every residue's (φ, ψ) pair against the sterically allowed regions. The PAE heatmap renders the predicted-aligned-error matrix.

  · Six rendered views show the 3D structure from the faces of a cube — i.e. along ±x, ±y, ±z. Rendering representation is drawn randomly per protein from cartoon (secondary-structure ribbons), sticks (backbone bonds), or molecular surface; coloring is either N→C rainbow (blue at the N-terminus through red at the C-terminus) or one color per chain.